Protein AF-0000000079809186 (afdb_homodimer)

Organism: NCBI:txid164759

Structure (mmCIF, N/CA/C/O backbone):
data_AF-0000000079809186-model_v1
#
loop_
_entity.id
_entity.type
_entity.pdbx_description
1 polymer 'MOSC domain-containing protein'
#
loop_
_atom_site.group_PDB
_atom_site.id
_atom_site.type_symbol
_atom_site.label_atom_id
_atom_site.label_alt_id
_atom_site.label_comp_id
_atom_site.label_asym_id
_atom_site.label_entity_id
_atom_site.label_seq_id
_atom_site.pdbx_PDB_ins_code
_atom_site.Cartn_x
_atom_site.Cartn_y
_atom_site.Cartn_z
_atom_site.occupancy
_atom_site.B_iso_or_equiv
_atom_site.auth_seq_id
_atom_site.auth_comp_id
_atom_site.auth_asym_id
_atom_site.auth_atom_id
_atom_site.pdbx_PDB_model_num
ATOM 1 N N . MET A 1 1 ? 29.703 1.686 -3.451 1 43.12 1 MET A N 1
ATOM 2 C CA . MET A 1 1 ? 29.234 2.074 -4.777 1 43.12 1 MET A CA 1
ATOM 3 C C . MET A 1 1 ? 27.719 2.291 -4.77 1 43.12 1 MET A C 1
ATOM 5 O O . MET A 1 1 ? 26.984 1.542 -4.129 1 43.12 1 MET A O 1
ATOM 9 N N . SER A 1 2 ? 27.266 3.508 -4.977 1 55.75 2 SER A N 1
ATOM 10 C CA . SER A 1 2 ? 25.875 3.949 -4.883 1 55.75 2 SER A CA 1
ATOM 11 C C . SER A 1 2 ? 24.953 3.033 -5.676 1 55.75 2 SER A C 1
ATOM 13 O O . SER A 1 2 ? 25.125 2.848 -6.879 1 55.75 2 SER A O 1
ATOM 15 N N . SER A 1 3 ? 24.344 2.07 -5.039 1 70.06 3 SER A N 1
ATOM 16 C CA . SER A 1 3 ? 23.438 1.155 -5.734 1 70.06 3 SER A CA 1
ATOM 17 C C . SER A 1 3 ? 22.5 1.907 -6.672 1 70.06 3 SER A C 1
ATOM 19 O O . SER A 1 3 ? 22.078 3.021 -6.367 1 70.06 3 SER A O 1
ATOM 21 N N . THR A 1 4 ? 22.672 1.598 -7.973 1 84.12 4 THR A N 1
ATOM 22 C CA . THR A 1 4 ? 21.75 2.158 -8.953 1 84.12 4 THR A CA 1
ATOM 23 C C . THR A 1 4 ? 20.312 1.772 -8.617 1 84.12 4 THR A C 1
ATOM 25 O O . THR A 1 4 ? 20.078 0.884 -7.801 1 84.12 4 THR A O 1
ATOM 28 N N . LEU A 1 5 ? 19.453 2.559 -9.102 1 86.38 5 LEU A N 1
ATOM 29 C CA . LEU A 1 5 ? 18.031 2.221 -8.953 1 86.38 5 LEU A CA 1
ATOM 30 C C . LEU A 1 5 ? 17.766 0.799 -9.43 1 86.38 5 LEU A C 1
ATOM 32 O O . LEU A 1 5 ? 16.969 0.075 -8.82 1 86.38 5 LEU A O 1
ATOM 36 N N . ARG A 1 6 ? 18.516 0.387 -10.453 1 84 6 ARG A N 1
ATOM 37 C CA . ARG A 1 6 ? 18.344 -0.952 -11.008 1 84 6 ARG A CA 1
ATOM 38 C C . ARG A 1 6 ? 18.75 -2.02 -10 1 84 6 ARG A C 1
ATOM 40 O O . ARG A 1 6 ? 18.125 -3.08 -9.922 1 84 6 ARG A O 1
ATOM 47 N N . ASP A 1 7 ? 19.75 -1.703 -9.273 1 87.31 7 ASP A N 1
ATOM 48 C CA . ASP A 1 7 ? 20.203 -2.637 -8.242 1 87.31 7 ASP A CA 1
ATOM 49 C C . ASP A 1 7 ? 19.203 -2.678 -7.078 1 87.31 7 ASP A C 1
ATOM 51 O O . ASP A 1 7 ? 18.891 -3.752 -6.566 1 87.31 7 ASP A O 1
ATOM 55 N N . LEU A 1 8 ? 18.703 -1.581 -6.785 1 89.75 8 LEU A N 1
ATOM 56 C CA . LEU A 1 8 ? 17.859 -1.434 -5.598 1 89.75 8 LEU A CA 1
ATOM 57 C C . LEU A 1 8 ? 16.531 -2.162 -5.773 1 89.75 8 LEU A C 1
ATOM 59 O O . LEU A 1 8 ? 16.016 -2.764 -4.828 1 89.75 8 LEU A O 1
ATOM 63 N N . VAL A 1 9 ? 16.031 -2.189 -7.012 1 89.81 9 VAL A N 1
ATOM 64 C CA . VAL A 1 9 ? 14.688 -2.717 -7.223 1 89.81 9 VAL A CA 1
ATOM 65 C C . VAL A 1 9 ? 14.727 -4.242 -7.223 1 89.81 9 VAL A C 1
ATOM 67 O O . VAL A 1 9 ? 13.68 -4.895 -7.133 1 89.81 9 VAL A O 1
ATOM 70 N N . ARG A 1 10 ? 15.93 -4.812 -7.254 1 89.5 10 ARG A N 1
ATOM 71 C CA . ARG A 1 10 ? 16.062 -6.266 -7.297 1 89.5 10 ARG A CA 1
ATOM 72 C C . ARG A 1 10 ? 16.391 -6.828 -5.918 1 89.5 10 ARG A C 1
ATOM 74 O O . ARG A 1 10 ? 16.531 -8.039 -5.75 1 89.5 10 ARG A O 1
ATOM 81 N N . ARG A 1 11 ? 16.469 -5.992 -4.98 1 90.75 11 ARG A N 1
ATOM 82 C CA . ARG A 1 11 ? 16.891 -6.434 -3.654 1 90.75 11 ARG A CA 1
ATOM 83 C C . ARG A 1 11 ? 15.688 -6.625 -2.738 1 90.75 11 ARG A C 1
ATOM 85 O O . ARG A 1 11 ? 14.875 -5.711 -2.578 1 90.75 11 ARG A O 1
ATOM 92 N N . PHE A 1 12 ? 15.555 -7.801 -2.248 1 92.88 12 PHE A N 1
ATOM 93 C CA . PHE A 1 12 ? 14.547 -8.164 -1.261 1 92.88 12 PHE A CA 1
ATOM 94 C C . PHE A 1 12 ? 15.18 -8.891 -0.08 1 92.88 12 PHE A C 1
ATOM 96 O O . PHE A 1 12 ? 16.109 -9.688 -0.257 1 92.88 12 PHE A O 1
ATOM 103 N N . GLN A 1 13 ? 14.656 -8.562 1.077 1 89.06 13 GLN A N 1
ATOM 104 C CA . GLN A 1 13 ? 15.102 -9.305 2.25 1 89.06 13 GLN A CA 1
ATOM 105 C C . GLN A 1 13 ? 14.32 -10.609 2.404 1 89.06 13 GLN A C 1
ATOM 107 O O . GLN A 1 13 ? 13.102 -10.586 2.611 1 89.06 13 GLN A O 1
ATOM 112 N N . GLY A 1 14 ? 14.906 -11.688 2.105 1 89.75 14 GLY A N 1
ATOM 113 C CA . GLY A 1 14 ? 14.281 -12.984 2.311 1 89.75 14 GLY A CA 1
ATOM 114 C C . GLY A 1 14 ? 13.344 -13.383 1.185 1 89.75 14 GLY A C 1
ATOM 115 O O . GLY A 1 14 ? 13.469 -12.883 0.063 1 89.75 14 GLY A O 1
ATOM 116 N N . SER A 1 15 ? 12.477 -14.398 1.472 1 95.69 15 SER A N 1
ATOM 117 C CA . SER A 1 15 ? 11.5 -14.922 0.517 1 95.69 15 SER A CA 1
ATOM 118 C C . SER A 1 15 ? 10.078 -14.75 1.037 1 95.69 15 SER A C 1
ATOM 120 O O . SER A 1 15 ? 9.867 -14.492 2.225 1 95.69 15 SER A O 1
ATOM 122 N N . GLY A 1 16 ? 9.18 -14.719 0.098 1 98.06 16 GLY A N 1
ATOM 123 C CA . GLY A 1 16 ? 7.781 -14.75 0.477 1 98.06 16 GLY A CA 1
ATOM 124 C C . GLY A 1 16 ? 7.23 -16.156 0.611 1 98.06 16 GLY A C 1
ATOM 125 O O . GLY A 1 16 ? 7.965 -17.141 0.47 1 98.06 16 GLY A O 1
ATOM 126 N N . ARG A 1 17 ? 5.969 -16.125 0.902 1 98.75 17 ARG A N 1
ATOM 127 C CA . ARG A 1 17 ? 5.266 -17.391 1.074 1 98.75 17 ARG A CA 1
ATOM 128 C C . ARG A 1 17 ? 3.846 -17.297 0.521 1 98.75 17 ARG A C 1
ATOM 130 O O . ARG A 1 17 ? 3.18 -16.281 0.664 1 98.75 17 ARG A O 1
ATOM 137 N N . LEU A 1 18 ? 3.449 -18.359 -0.141 1 98.88 18 LEU A N 1
ATOM 138 C CA . LEU A 1 18 ? 2.061 -18.5 -0.565 1 98.88 18 LEU A CA 1
ATOM 139 C C . LEU A 1 18 ? 1.185 -18.969 0.589 1 98.88 18 LEU A C 1
ATOM 141 O O . LEU A 1 18 ? 1.219 -20.141 0.959 1 98.88 18 LEU A O 1
ATOM 145 N N . ASP A 1 19 ? 0.358 -18.125 1.115 1 98.88 19 ASP A N 1
ATOM 146 C CA . ASP A 1 19 ? -0.375 -18.422 2.344 1 98.88 19 ASP A CA 1
ATOM 147 C C . ASP A 1 19 ? -1.73 -19.047 2.037 1 98.88 19 ASP A C 1
ATOM 149 O O . ASP A 1 19 ? -2.275 -19.781 2.857 1 98.88 19 ASP A O 1
ATOM 153 N N . ALA A 1 20 ? -2.279 -18.703 0.861 1 98.88 20 ALA A N 1
ATOM 154 C CA . ALA A 1 20 ? -3.584 -19.234 0.476 1 98.88 20 ALA A CA 1
ATOM 155 C C . ALA A 1 20 ? -3.779 -19.172 -1.037 1 98.88 20 ALA A C 1
ATOM 157 O O . ALA A 1 20 ? -3.15 -18.344 -1.714 1 98.88 20 ALA A O 1
ATOM 158 N N . ILE A 1 21 ? -4.496 -20.031 -1.521 1 98.81 21 ILE A N 1
ATOM 159 C CA . ILE A 1 21 ? -4.945 -20.078 -2.908 1 98.81 21 ILE A CA 1
ATOM 160 C C . ILE A 1 21 ? -6.469 -19.969 -2.959 1 98.81 21 ILE A C 1
ATOM 162 O O . ILE A 1 21 ? -7.176 -20.781 -2.367 1 98.81 21 ILE A O 1
ATOM 166 N N . VAL A 1 22 ? -6.98 -18.984 -3.658 1 98.31 22 VAL A N 1
ATOM 167 C CA . VAL A 1 22 ? -8.414 -18.719 -3.715 1 98.31 22 VAL A CA 1
ATOM 168 C C . VAL A 1 22 ? -8.906 -18.859 -5.152 1 98.31 22 VAL A C 1
ATOM 170 O O . VAL A 1 22 ? -8.352 -18.25 -6.07 1 98.31 22 VAL A O 1
ATOM 173 N N . LEU A 1 23 ? -9.883 -19.641 -5.395 1 96.31 23 LEU A N 1
ATOM 174 C CA . LEU A 1 23 ? -10.508 -19.828 -6.699 1 96.31 23 LEU A CA 1
ATOM 175 C C . LEU A 1 23 ? -11.938 -19.297 -6.699 1 96.31 23 LEU A C 1
ATOM 177 O O . LEU A 1 23 ? -12.633 -19.391 -5.684 1 96.31 23 LEU A O 1
ATOM 181 N N . ARG A 1 24 ? -12.352 -18.766 -7.84 1 91.81 24 ARG A N 1
ATOM 182 C CA . ARG A 1 24 ? -13.734 -18.391 -8.102 1 91.81 24 ARG A CA 1
ATOM 183 C C . ARG A 1 24 ? -14.391 -19.375 -9.062 1 91.81 24 ARG A C 1
ATOM 185 O O . ARG A 1 24 ? -14.242 -19.25 -10.281 1 91.81 24 ARG A O 1
ATOM 192 N N . PRO A 1 25 ? -15.094 -20.312 -8.477 1 86.69 25 PRO A N 1
ATOM 193 C CA . PRO A 1 25 ? -15.602 -21.406 -9.312 1 86.69 25 PRO A CA 1
ATOM 194 C C . PRO A 1 25 ? -16.562 -20.922 -10.391 1 86.69 25 PRO A C 1
ATOM 196 O O . PRO A 1 25 ? -16.641 -21.516 -11.469 1 86.69 25 PRO A O 1
ATOM 199 N N . ASP A 1 26 ? -17.359 -19.891 -10.016 1 83.38 26 ASP A N 1
ATOM 200 C CA . ASP A 1 26 ? -18.281 -19.312 -10.992 1 83.38 26 ASP A CA 1
ATOM 201 C C . ASP A 1 26 ? -18.453 -17.812 -10.758 1 83.38 26 ASP A C 1
ATOM 203 O O . ASP A 1 26 ? -18 -17.281 -9.75 1 83.38 26 ASP A O 1
ATOM 207 N N . ARG A 1 27 ? -19.125 -17.25 -11.75 1 77.19 27 ARG A N 1
ATOM 208 C CA . ARG A 1 27 ? -19.406 -15.82 -11.625 1 77.19 27 ARG A CA 1
ATOM 209 C C . ARG A 1 27 ? -20.312 -15.547 -10.43 1 77.19 27 ARG A C 1
ATOM 211 O O . ARG A 1 27 ? -21.344 -16.219 -10.258 1 77.19 27 ARG A O 1
ATOM 218 N N . LEU A 1 28 ? -19.938 -14.68 -9.539 1 76.31 28 LEU A N 1
ATOM 219 C CA . LEU A 1 28 ? -20.719 -14.148 -8.422 1 76.31 28 LEU A CA 1
ATOM 220 C C . LEU A 1 28 ? -20.906 -15.203 -7.34 1 76.31 28 LEU A C 1
ATOM 222 O O . LEU A 1 28 ? -21.703 -15.016 -6.41 1 76.31 28 LEU A O 1
ATOM 226 N N . LYS A 1 29 ? -20.266 -16.406 -7.594 1 84.56 29 LYS A N 1
ATOM 227 C CA . LYS A 1 29 ? -20.281 -17.391 -6.508 1 84.56 29 LYS A CA 1
ATOM 228 C C . LYS A 1 29 ? -19.188 -17.094 -5.484 1 84.56 29 LYS A C 1
ATOM 230 O O . LYS A 1 29 ? -18.188 -16.438 -5.809 1 84.56 29 LYS A O 1
ATOM 235 N N . ASP A 1 30 ? -19.438 -17.609 -4.375 1 91.88 30 ASP A N 1
ATOM 236 C CA . ASP A 1 30 ? -18.453 -17.406 -3.316 1 91.88 30 ASP A CA 1
ATOM 237 C C . ASP A 1 30 ? -17.109 -18.047 -3.682 1 91.88 30 ASP A C 1
ATOM 239 O O . ASP A 1 30 ? -17.062 -19.156 -4.191 1 91.88 30 ASP A O 1
ATOM 243 N N . ALA A 1 31 ? -16.109 -17.328 -3.471 1 95.25 31 ALA A N 1
ATOM 244 C CA . ALA A 1 31 ? -14.766 -17.875 -3.688 1 95.25 31 ALA A CA 1
ATOM 245 C C . ALA A 1 31 ? -14.43 -18.938 -2.645 1 95.25 31 ALA A C 1
ATOM 247 O O . ALA A 1 31 ? -14.961 -18.906 -1.529 1 95.25 31 ALA A O 1
ATOM 248 N N . VAL A 1 32 ? -13.531 -19.891 -3.041 1 96.88 32 VAL A N 1
ATOM 249 C CA . VAL A 1 32 ? -13.164 -20.984 -2.143 1 96.88 32 VAL A CA 1
ATOM 250 C C . VAL A 1 32 ? -11.641 -21.094 -2.07 1 96.88 32 VAL A C 1
ATOM 252 O O . VAL A 1 32 ? -10.945 -20.891 -3.07 1 96.88 32 VAL A O 1
ATOM 255 N N . SER A 1 33 ? -11.195 -21.484 -0.862 1 98.06 33 SER A N 1
ATOM 256 C CA . SER A 1 33 ? -9.773 -21.734 -0.677 1 98.06 33 SER A CA 1
ATOM 257 C C . SER A 1 33 ? -9.422 -23.188 -0.936 1 98.06 33 SER A C 1
ATOM 259 O O . SER A 1 33 ? -10.164 -24.094 -0.542 1 98.06 33 SER A O 1
ATOM 261 N N . VAL A 1 34 ? -8.312 -23.406 -1.629 1 98.25 34 VAL A N 1
ATOM 262 C CA . VAL A 1 34 ? -7.832 -24.766 -1.895 1 98.25 34 VAL A CA 1
ATOM 263 C C . VAL A 1 34 ? -6.383 -24.891 -1.429 1 98.25 34 VAL A C 1
ATOM 265 O O . VAL A 1 34 ? -5.707 -23.891 -1.188 1 98.25 34 VAL A O 1
ATOM 268 N N . GLN A 1 35 ? -5.875 -26.125 -1.312 1 98.69 35 GLN A N 1
ATOM 269 C CA . GLN A 1 35 ? -4.523 -26.375 -0.825 1 98.69 35 GLN A CA 1
ATOM 270 C C . GLN A 1 35 ? -3.527 -26.438 -1.978 1 98.69 35 GLN A C 1
ATOM 272 O O . GLN A 1 35 ? -2.32 -26.297 -1.772 1 98.69 35 GLN A O 1
ATOM 277 N N . GLU A 1 36 ? -4.062 -26.781 -3.121 1 98.5 36 GLU A N 1
ATOM 278 C CA . GLU A 1 36 ? -3.232 -26.891 -4.316 1 98.5 36 GLU A CA 1
ATOM 279 C C . GLU A 1 36 ? -4.031 -26.562 -5.574 1 98.5 36 GLU A C 1
ATOM 281 O O . GLU A 1 36 ? -5.258 -26.656 -5.582 1 98.5 36 GLU A O 1
ATOM 286 N N . VAL A 1 37 ? -3.297 -26.141 -6.656 1 98.06 37 VAL A N 1
ATOM 287 C CA . VAL A 1 37 ? -3.955 -25.828 -7.922 1 98.06 37 VAL A CA 1
ATOM 288 C C . VAL A 1 37 ? -2.945 -25.906 -9.062 1 98.06 37 VAL A C 1
ATOM 290 O O . VAL A 1 37 ? -1.751 -25.672 -8.859 1 98.06 37 VAL A O 1
ATOM 293 N N . SER A 1 38 ? -3.453 -26.234 -10.211 1 97.44 38 SER A N 1
ATOM 294 C CA . SER A 1 38 ? -2.615 -26.188 -11.406 1 97.44 38 SER A CA 1
ATOM 295 C C . SER A 1 38 ? -2.664 -24.812 -12.062 1 97.44 38 SER A C 1
ATOM 297 O O . SER A 1 38 ? -3.744 -24.266 -12.289 1 97.44 38 SER A O 1
ATOM 299 N N . ALA A 1 39 ? -1.518 -24.219 -12.273 1 96.5 39 ALA A N 1
ATOM 300 C CA . ALA A 1 39 ? -1.381 -22.969 -13.031 1 96.5 39 ALA A CA 1
ATOM 301 C C . ALA A 1 39 ? -0.949 -23.234 -14.469 1 96.5 39 ALA A C 1
ATOM 303 O O . ALA A 1 39 ? 0.03 -23.953 -14.703 1 96.5 39 ALA A O 1
ATOM 304 N N . GLU A 1 40 ? -1.627 -22.609 -15.43 1 93.25 40 GLU A N 1
ATOM 305 C CA . GLU A 1 40 ? -1.358 -22.859 -16.844 1 93.25 40 GLU A CA 1
ATOM 306 C C . GLU A 1 40 ? -1.184 -21.547 -17.609 1 93.25 40 GLU A C 1
ATOM 308 O O . GLU A 1 40 ? -2.086 -20.719 -17.641 1 93.25 40 GLU A O 1
ATOM 313 N N . PRO A 1 41 ? 0.02 -21.438 -18.266 1 93.06 41 PRO A N 1
ATOM 314 C CA . PRO A 1 41 ? 0.202 -20.25 -19.094 1 93.06 41 PRO A CA 1
ATOM 315 C C . PRO A 1 41 ? -0.915 -20.062 -20.125 1 93.06 41 PRO A C 1
ATOM 317 O O . PRO A 1 41 ? -1.304 -21.031 -20.797 1 93.06 41 PRO A O 1
ATOM 320 N N . GLY A 1 42 ? -1.432 -18.875 -20.172 1 89.06 42 GLY A N 1
ATOM 321 C CA . GLY A 1 42 ? -2.469 -18.578 -21.156 1 89.06 42 GLY A CA 1
ATOM 322 C C . GLY A 1 42 ? -3.867 -18.875 -20.641 1 89.06 42 GLY A C 1
ATOM 323 O O . GLY A 1 42 ? -4.855 -18.438 -21.234 1 89.06 42 GLY A O 1
ATOM 324 N N . LEU A 1 43 ? -4.023 -19.531 -19.594 1 88.06 43 LEU A N 1
ATOM 325 C CA . LEU A 1 43 ? -5.332 -19.938 -19.094 1 88.06 43 LEU A CA 1
ATOM 326 C C . LEU A 1 43 ? -5.562 -19.422 -17.672 1 88.06 43 LEU A C 1
ATOM 328 O O . LEU A 1 43 ? -6.684 -19.062 -17.312 1 88.06 43 LEU A O 1
ATOM 332 N N . GLY A 1 44 ? -4.449 -19.391 -16.828 1 93.38 44 GLY A N 1
ATOM 333 C CA . GLY A 1 44 ? -4.605 -19.016 -15.438 1 93.38 44 GLY A CA 1
ATOM 334 C C . GLY A 1 44 ? -4.668 -20.219 -14.508 1 93.38 44 GLY A C 1
ATOM 335 O O . GLY A 1 44 ? -3.988 -21.219 -14.734 1 93.38 44 GLY A O 1
ATOM 336 N N . LEU A 1 45 ? -5.348 -20.094 -13.406 1 95.12 45 LEU A N 1
ATOM 337 C CA . LEU A 1 45 ? -5.5 -21.203 -12.469 1 95.12 45 LEU A CA 1
ATOM 338 C C . LEU A 1 45 ? -6.66 -22.109 -12.875 1 95.12 45 LEU A C 1
ATOM 340 O O . LEU A 1 45 ? -7.785 -21.641 -13.047 1 95.12 45 LEU A O 1
ATOM 344 N N . ILE A 1 46 ? -6.375 -23.328 -12.992 1 93.69 46 ILE A N 1
ATOM 345 C CA . ILE A 1 46 ? -7.406 -24.266 -13.391 1 93.69 46 ILE A CA 1
ATOM 346 C C . ILE A 1 46 ? -8.469 -24.359 -12.305 1 93.69 46 ILE A C 1
ATOM 348 O O . ILE A 1 46 ? -8.148 -24.562 -11.125 1 93.69 46 ILE A O 1
ATOM 352 N N . GLY A 1 47 ? -9.789 -24.234 -12.703 1 92 47 GLY A N 1
ATOM 353 C CA . GLY A 1 47 ? -10.883 -24.25 -11.75 1 92 47 GLY A CA 1
ATOM 354 C C . GLY A 1 47 ? -11.406 -22.859 -11.422 1 92 47 GLY A C 1
ATOM 355 O O . GLY A 1 47 ? -12.477 -22.719 -10.836 1 92 47 GLY A O 1
ATOM 356 N N . ASP A 1 48 ? -10.578 -21.859 -11.68 1 92 48 ASP A N 1
ATOM 357 C CA . ASP A 1 48 ? -11.055 -20.484 -11.562 1 92 48 ASP A CA 1
ATOM 358 C C . ASP A 1 48 ? -11.883 -20.094 -12.781 1 92 48 ASP A C 1
ATOM 360 O O . ASP A 1 48 ? -11.516 -20.406 -13.914 1 92 48 ASP A O 1
ATOM 364 N N . HIS A 1 49 ? -12.977 -19.438 -12.562 1 82.5 49 HIS A N 1
ATOM 365 C CA . HIS A 1 49 ? -13.898 -19.125 -13.648 1 82.5 49 HIS A CA 1
ATOM 366 C C . HIS A 1 49 ? -13.227 -18.266 -14.711 1 82.5 49 HIS A C 1
ATOM 368 O O . HIS A 1 49 ? -13.578 -18.328 -15.891 1 82.5 49 HIS A O 1
ATOM 374 N N . ARG A 1 50 ? -12.391 -17.438 -14.242 1 70.62 50 ARG A N 1
ATOM 375 C CA . ARG A 1 50 ? -11.695 -16.578 -15.195 1 70.62 50 ARG A CA 1
ATOM 376 C C . ARG A 1 50 ? -10.836 -17.406 -16.156 1 70.62 50 ARG A C 1
ATOM 378 O O . ARG A 1 50 ? -10.508 -16.953 -17.25 1 70.62 50 ARG A O 1
ATOM 385 N N . SER A 1 51 ? -10.336 -18.516 -15.703 1 63.12 51 SER A N 1
ATOM 386 C CA . SER A 1 51 ? -9.562 -19.406 -16.562 1 63.12 51 SER A CA 1
ATOM 387 C C . SER A 1 51 ? -10.406 -19.938 -17.703 1 63.12 51 SER A C 1
ATOM 389 O O . SER A 1 51 ? -9.867 -20.344 -18.75 1 63.12 51 SER A O 1
ATOM 391 N N . LEU A 1 52 ? -11.703 -20.109 -17.422 1 57 52 LEU A N 1
ATOM 392 C CA . LEU A 1 52 ? -12.602 -20.656 -18.438 1 57 52 LEU A CA 1
ATOM 393 C C . LEU A 1 52 ? -12.852 -19.656 -19.547 1 57 52 LEU A C 1
ATOM 395 O O . LEU A 1 52 ? -13.203 -20.031 -20.672 1 57 52 LEU A O 1
ATOM 399 N N . ARG A 1 53 ? -12.844 -18.422 -19.172 1 55.38 53 ARG A N 1
ATOM 400 C CA . ARG A 1 53 ? -13.18 -17.453 -20.203 1 55.38 53 ARG A CA 1
ATOM 401 C C . ARG A 1 53 ? -11.914 -16.891 -20.859 1 55.38 53 ARG A C 1
ATOM 403 O O . ARG A 1 53 ? -11.812 -15.672 -21.078 1 55.38 53 ARG A O 1
ATOM 410 N N . LEU A 1 54 ? -10.906 -17.625 -20.781 1 52.31 54 LEU A N 1
ATOM 411 C CA . LEU A 1 54 ? -9.742 -17 -21.406 1 52.31 54 LEU A CA 1
ATOM 412 C C . LEU A 1 54 ? -10.07 -16.531 -22.812 1 52.31 54 LEU A C 1
ATOM 414 O O . LEU A 1 54 ? -9.953 -17.297 -23.766 1 52.31 54 LEU A O 1
ATOM 418 N N . ARG A 1 55 ? -11.172 -15.867 -22.969 1 48.56 55 ARG A N 1
ATOM 419 C CA . ARG A 1 55 ? -11.281 -15.305 -24.312 1 48.56 55 ARG A CA 1
ATOM 420 C C . ARG A 1 55 ? -10.016 -14.547 -24.688 1 48.56 55 ARG A C 1
ATOM 422 O O . ARG A 1 55 ? -9.234 -14.156 -23.812 1 48.56 55 ARG A O 1
ATOM 429 N N . ARG A 1 56 ? -9.703 -14.57 -25.922 1 49.62 56 ARG A N 1
ATOM 430 C CA . ARG A 1 56 ? -8.617 -13.906 -26.641 1 49.62 56 ARG A CA 1
ATOM 431 C C . ARG A 1 56 ? -8.297 -12.555 -26.016 1 49.62 56 ARG A C 1
ATOM 433 O O . ARG A 1 56 ? -7.133 -12.156 -25.953 1 49.62 56 ARG A O 1
ATOM 440 N N . THR A 1 57 ? -9.312 -11.852 -25.672 1 49.56 57 THR A N 1
ATOM 441 C CA . THR A 1 57 ? -9.125 -10.484 -25.203 1 49.56 57 THR A CA 1
ATOM 442 C C . THR A 1 57 ? -8.461 -10.477 -23.828 1 49.56 57 THR A C 1
ATOM 444 O O . THR A 1 57 ? -7.758 -9.523 -23.484 1 49.56 57 THR A O 1
ATOM 447 N N . ASP A 1 58 ? -8.727 -11.516 -23.047 1 50.22 58 ASP A N 1
ATOM 448 C CA . ASP A 1 58 ? -8.117 -11.594 -21.719 1 50.22 58 ASP A CA 1
ATOM 449 C C . ASP A 1 58 ? -6.637 -11.969 -21.828 1 50.22 58 ASP A C 1
ATOM 451 O O . ASP A 1 58 ? -5.824 -11.547 -21 1 50.22 58 ASP A O 1
ATOM 455 N N . ALA A 1 59 ? -6.254 -13.023 -22.688 1 50.69 59 ALA A N 1
ATOM 456 C CA . ALA A 1 59 ? -4.848 -13.227 -23.016 1 50.69 59 ALA A CA 1
ATOM 457 C C . ALA A 1 59 ? -4.141 -11.891 -23.234 1 50.69 59 ALA A C 1
ATOM 459 O O . ALA A 1 59 ? -2.977 -11.727 -22.859 1 50.69 59 ALA A O 1
ATOM 460 N N . GLN A 1 60 ? -4.867 -11.055 -23.906 1 51.44 60 GLN A N 1
ATOM 461 C CA . GLN A 1 60 ? -4.332 -9.727 -24.172 1 51.44 60 GLN A CA 1
ATOM 462 C C . GLN A 1 60 ? -4.152 -8.938 -22.875 1 51.44 60 GLN A C 1
ATOM 464 O O . GLN A 1 60 ? -3.342 -8.008 -22.812 1 51.44 60 GLN A O 1
ATOM 469 N N . ARG A 1 61 ? -4.91 -9.352 -21.828 1 56.62 61 ARG A N 1
ATOM 470 C CA . ARG A 1 61 ? -4.953 -8.336 -20.781 1 56.62 61 ARG A CA 1
ATOM 471 C C . ARG A 1 61 ? -3.926 -8.633 -19.703 1 56.62 61 ARG A C 1
ATOM 473 O O . ARG A 1 61 ? -3.781 -7.859 -18.75 1 56.62 61 ARG A O 1
ATOM 480 N N . HIS A 1 62 ? -3.096 -9.523 -20 1 65 62 HIS A N 1
ATOM 481 C CA . HIS A 1 62 ? -1.948 -9.766 -19.141 1 65 62 HIS A CA 1
ATOM 482 C C . HIS A 1 62 ? -2.375 -9.883 -17.688 1 65 62 HIS A C 1
ATOM 484 O O . HIS A 1 62 ? -1.698 -9.367 -16.781 1 65 62 HIS A O 1
ATOM 490 N N . ARG A 1 63 ? -3.668 -10.469 -17.453 1 82.94 63 ARG A N 1
ATOM 491 C CA . ARG A 1 63 ? -4.176 -10.68 -16.094 1 82.94 63 ARG A CA 1
ATOM 492 C C . ARG A 1 63 ? -4.57 -12.141 -15.883 1 82.94 63 ARG A C 1
ATOM 494 O O . ARG A 1 63 ? -5.715 -12.43 -15.523 1 82.94 63 ARG A O 1
ATOM 501 N N . GLU A 1 64 ? -3.604 -13.102 -15.977 1 89.94 64 GLU A N 1
ATOM 502 C CA . GLU A 1 64 ? -3.863 -14.531 -15.859 1 89.94 64 GLU A CA 1
ATOM 503 C C . GLU A 1 64 ? -4.152 -14.922 -14.414 1 89.94 64 GLU A C 1
ATOM 505 O O . GLU A 1 64 ? -4.824 -15.922 -14.156 1 89.94 64 GLU A O 1
ATOM 510 N N . LEU A 1 65 ? -3.668 -14.211 -13.453 1 94.06 65 LEU A N 1
ATOM 511 C CA . LEU A 1 65 ? -4.016 -14.398 -12.055 1 94.06 65 LEU A CA 1
ATOM 512 C C . LEU A 1 65 ? -3.801 -13.109 -11.266 1 94.06 65 LEU A C 1
ATOM 514 O O . LEU A 1 65 ? -3.24 -12.141 -11.789 1 94.06 65 LEU A O 1
ATOM 518 N N . SER A 1 66 ? -4.352 -13.102 -10.07 1 96.25 66 SER A N 1
ATOM 519 C CA . SER A 1 66 ? -4.215 -11.953 -9.18 1 96.25 66 SER A CA 1
ATOM 520 C C . SER A 1 66 ? -3.566 -12.359 -7.859 1 96.25 66 SER A C 1
ATOM 522 O O . SER A 1 66 ? -3.648 -13.516 -7.449 1 96.25 66 SER A O 1
ATOM 524 N N . LEU A 1 67 ? -2.828 -11.414 -7.301 1 98 67 LEU A N 1
ATOM 525 C CA . LEU A 1 67 ? -2.168 -11.562 -6.008 1 98 67 LEU A CA 1
ATOM 526 C C . LEU A 1 67 ? -2.666 -10.508 -5.02 1 98 67 LEU A C 1
ATOM 528 O O . LEU A 1 67 ? -3.055 -9.414 -5.422 1 98 67 LEU A O 1
ATOM 532 N N . ILE A 1 68 ? -2.627 -10.859 -3.785 1 98.56 68 ILE A N 1
ATOM 533 C CA . ILE A 1 68 ? -2.85 -9.867 -2.742 1 98.56 68 ILE A CA 1
ATOM 534 C C . ILE A 1 68 ? -1.896 -10.117 -1.577 1 98.56 68 ILE A C 1
ATOM 536 O O . ILE A 1 68 ? -1.438 -11.242 -1.372 1 98.56 68 ILE A O 1
ATOM 540 N N . GLN A 1 69 ? -1.555 -9.047 -0.935 1 98.75 69 GLN A N 1
ATOM 541 C CA . GLN A 1 69 ? -0.668 -9.086 0.224 1 98.75 69 GLN A CA 1
ATOM 542 C C . GLN A 1 69 ? -1.388 -9.648 1.447 1 98.75 69 GLN A C 1
ATOM 544 O O . GLN A 1 69 ? -2.4 -9.102 1.884 1 98.75 69 GLN A O 1
ATOM 549 N N . ALA A 1 70 ? -0.901 -10.703 2.057 1 98.75 70 ALA A N 1
ATOM 550 C CA . ALA A 1 70 ? -1.511 -11.305 3.238 1 98.75 70 ALA A CA 1
ATOM 551 C C . ALA A 1 70 ? -1.6 -10.305 4.383 1 98.75 70 ALA A C 1
ATOM 553 O O . ALA A 1 70 ? -2.619 -10.227 5.074 1 98.75 70 ALA A O 1
ATOM 554 N N . GLU A 1 71 ? -0.554 -9.539 4.57 1 98.25 71 GLU A N 1
ATOM 555 C CA . GLU A 1 71 ? -0.461 -8.602 5.68 1 98.25 71 GLU A CA 1
ATOM 556 C C . GLU A 1 71 ? -1.506 -7.492 5.555 1 98.25 71 GLU A C 1
ATOM 558 O O . GLU A 1 71 ? -1.828 -6.824 6.535 1 98.25 71 GLU A O 1
ATOM 563 N N . HIS A 1 72 ? -2.031 -7.27 4.344 1 98.5 72 HIS A N 1
ATOM 564 C CA . HIS A 1 72 ? -3.033 -6.23 4.125 1 98.5 72 HIS A CA 1
ATOM 565 C C . HIS A 1 72 ? -4.402 -6.668 4.637 1 98.5 72 HIS A C 1
ATOM 567 O O . HIS A 1 72 ? -5.285 -5.836 4.848 1 98.5 72 HIS A O 1
ATOM 573 N N . LEU A 1 73 ? -4.637 -7.93 4.848 1 98.5 73 LEU A N 1
ATOM 574 C CA . LEU A 1 73 ? -5.953 -8.43 5.238 1 98.5 73 LEU A CA 1
ATOM 575 C C . LEU A 1 73 ? -6.371 -7.852 6.586 1 98.5 73 LEU A C 1
ATOM 577 O O . LEU A 1 73 ? -7.531 -7.465 6.766 1 98.5 73 LEU A O 1
ATOM 581 N N . SER A 1 74 ? -5.438 -7.816 7.516 1 97.75 74 SER A N 1
ATOM 582 C CA . SER A 1 74 ? -5.734 -7.238 8.82 1 97.75 74 SER A CA 1
ATOM 583 C C . SER A 1 74 ? -5.949 -5.734 8.727 1 97.75 74 SER A C 1
ATOM 585 O O . SER A 1 74 ? -6.797 -5.176 9.43 1 97.75 74 SER A O 1
ATOM 587 N N . LEU A 1 75 ? -5.199 -5.07 7.887 1 97.75 75 LEU A N 1
ATOM 588 C CA . LEU A 1 75 ? -5.328 -3.623 7.727 1 97.75 75 LEU A CA 1
ATOM 589 C C . LEU A 1 75 ? -6.688 -3.258 7.145 1 97.75 75 LEU A C 1
ATOM 591 O O . LEU A 1 75 ? -7.367 -2.365 7.652 1 97.75 75 LEU A O 1
ATOM 595 N N . ILE A 1 76 ? -7.02 -3.945 6.094 1 98.06 76 ILE A N 1
ATOM 596 C CA . ILE A 1 76 ? -8.305 -3.705 5.449 1 98.06 76 ILE A CA 1
ATOM 597 C C . ILE A 1 76 ? -9.438 -3.943 6.445 1 98.06 76 ILE A C 1
ATOM 599 O O . ILE A 1 76 ? -10.398 -3.174 6.496 1 98.06 76 ILE A O 1
ATOM 603 N N . GLY A 1 77 ? -9.32 -5.035 7.238 1 97.69 77 GLY A N 1
ATOM 604 C CA . GLY A 1 77 ? -10.289 -5.262 8.297 1 97.69 77 GLY A CA 1
ATOM 605 C C . GLY A 1 77 ? -10.406 -4.094 9.258 1 97.69 77 GLY A C 1
ATOM 606 O O . GLY A 1 77 ? -11.508 -3.631 9.547 1 97.69 77 GLY A O 1
ATOM 607 N N . ALA A 1 78 ? -9.305 -3.611 9.711 1 96.25 78 ALA A N 1
ATOM 608 C CA . ALA A 1 78 ? -9.281 -2.506 10.672 1 96.25 78 ALA A CA 1
ATOM 609 C C . ALA A 1 78 ? -9.922 -1.254 10.07 1 96.25 78 ALA A C 1
ATOM 611 O O . ALA A 1 78 ? -10.711 -0.58 10.734 1 96.25 78 ALA A O 1
ATOM 612 N N . TRP A 1 79 ? -9.633 -0.96 8.82 1 97.12 79 TRP A N 1
ATOM 613 C CA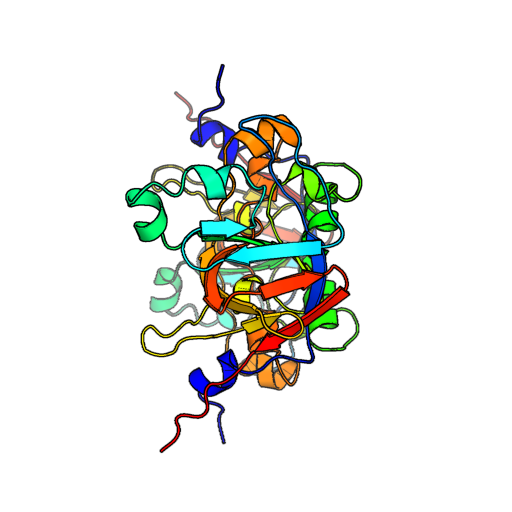 . TRP A 1 79 ? -10.109 0.257 8.172 1 97.12 79 TRP A CA 1
ATOM 614 C C . TRP A 1 79 ? -11.602 0.158 7.859 1 97.12 79 TRP A C 1
ATOM 616 O O . TRP A 1 79 ? -12.234 1.158 7.516 1 97.12 79 TRP A O 1
ATOM 626 N N . THR A 1 80 ? -12.109 -1.019 7.977 1 96.88 80 THR A N 1
ATOM 627 C CA . THR A 1 80 ? -13.539 -1.198 7.73 1 96.88 80 THR A CA 1
ATOM 628 C C . THR A 1 80 ? -14.258 -1.609 9.016 1 96.88 80 THR A C 1
ATOM 630 O O . THR A 1 80 ? -15.398 -2.072 8.969 1 96.88 80 THR A O 1
ATOM 633 N N . GLY A 1 81 ? -13.547 -1.557 10.148 1 95.38 81 GLY A N 1
ATOM 634 C CA . GLY A 1 81 ? -14.148 -1.795 11.453 1 95.38 81 GLY A CA 1
ATOM 635 C C . GLY A 1 81 ? -14.438 -3.26 11.719 1 95.38 81 GLY A C 1
ATOM 636 O O . GLY A 1 81 ? -15.422 -3.592 12.375 1 95.38 81 GLY A O 1
ATOM 637 N N . GLN A 1 82 ? -13.656 -4.086 11.156 1 96.12 82 GLN A N 1
ATOM 638 C CA . GLN A 1 82 ? -13.922 -5.512 11.297 1 96.12 82 GLN A CA 1
ATOM 639 C C . GLN A 1 82 ? -12.641 -6.289 11.578 1 96.12 82 GLN A C 1
ATOM 641 O O . GLN A 1 82 ? -11.547 -5.715 11.562 1 96.12 82 GLN A O 1
ATOM 646 N N . ALA A 1 83 ? -12.75 -7.605 11.914 1 97.06 83 ALA A N 1
ATOM 647 C CA . ALA A 1 83 ? -11.617 -8.516 12.062 1 97.06 83 ALA A CA 1
ATOM 648 C C . ALA A 1 83 ? -10.875 -8.688 10.742 1 97.06 83 ALA A C 1
ATOM 650 O O . ALA A 1 83 ? -11.336 -8.227 9.695 1 97.06 83 ALA A O 1
ATOM 651 N N . PRO A 1 84 ? -9.672 -9.258 10.766 1 97.81 84 PRO A N 1
ATOM 652 C CA . PRO A 1 84 ? -8.953 -9.492 9.5 1 97.81 84 PRO A CA 1
ATOM 653 C C . PRO A 1 84 ? -9.836 -10.141 8.438 1 97.81 84 PRO A C 1
ATOM 655 O O . PRO A 1 84 ? -10.555 -11.102 8.727 1 97.81 84 PRO A O 1
ATOM 658 N N . ILE A 1 85 ? -9.805 -9.641 7.254 1 98.25 85 ILE A N 1
ATOM 659 C CA . ILE A 1 85 ? -10.688 -10.062 6.176 1 98.25 85 ILE A CA 1
ATOM 660 C C . ILE A 1 85 ? -10.281 -11.461 5.691 1 98.25 85 ILE A C 1
ATOM 662 O O . ILE A 1 85 ? -9.102 -11.727 5.457 1 98.25 85 ILE A O 1
ATOM 666 N N . ALA A 1 86 ? -11.258 -12.297 5.613 1 98.31 86 ALA A N 1
ATOM 667 C CA . ALA A 1 86 ? -11 -13.57 4.945 1 98.31 86 ALA A CA 1
ATOM 668 C C . ALA A 1 86 ? -10.609 -13.352 3.484 1 98.31 86 ALA A C 1
ATOM 670 O O . ALA A 1 86 ? -11.281 -12.609 2.762 1 98.31 86 ALA A O 1
ATOM 671 N N . PRO A 1 87 ? -9.547 -14.016 3.045 1 98 87 PRO A N 1
ATOM 672 C CA . PRO A 1 87 ? -9.07 -13.766 1.682 1 98 87 PRO A CA 1
ATOM 673 C C . PRO A 1 87 ? -10.133 -14.062 0.625 1 98 87 PRO A C 1
ATOM 675 O O . PRO A 1 87 ? -10.164 -13.414 -0.426 1 98 87 PRO A O 1
ATOM 678 N N . GLU A 1 88 ? -11.039 -14.977 0.879 1 97.25 88 GLU A N 1
ATOM 679 C CA . GLU A 1 88 ? -12.086 -15.344 -0.072 1 97.25 88 GLU A CA 1
ATOM 680 C C . GLU A 1 88 ? -12.992 -14.156 -0.369 1 97.25 88 GLU A C 1
ATOM 682 O O . GLU A 1 88 ? -13.523 -14.031 -1.475 1 97.25 88 GLU A O 1
ATOM 687 N N . ARG A 1 89 ? -13.125 -13.312 0.619 1 96.75 89 ARG A N 1
ATOM 688 C CA . ARG A 1 89 ? -13.992 -12.148 0.455 1 96.75 89 ARG A CA 1
ATOM 689 C C . ARG A 1 89 ? -13.398 -11.156 -0.536 1 96.75 89 ARG A C 1
ATOM 691 O O . ARG A 1 89 ? -14.125 -10.367 -1.141 1 96.75 89 ARG A O 1
ATOM 698 N N . LEU A 1 90 ? -12.078 -11.211 -0.727 1 96.75 90 LEU A N 1
ATOM 699 C CA . LEU A 1 90 ? -11.414 -10.266 -1.617 1 96.75 90 LEU A CA 1
ATOM 700 C C . LEU A 1 90 ? -11.234 -10.859 -3.008 1 96.75 90 LEU A C 1
ATOM 702 O O . LEU A 1 90 ? -10.93 -10.141 -3.963 1 96.75 90 LEU A O 1
ATOM 706 N N . ARG A 1 91 ? -11.312 -12.156 -3.121 1 95.19 91 ARG A N 1
ATOM 707 C CA . ARG A 1 91 ? -11.43 -12.883 -4.379 1 95.19 91 ARG A CA 1
ATOM 708 C C . ARG A 1 91 ? -10.172 -12.727 -5.223 1 95.19 91 ARG A C 1
ATOM 710 O O . ARG A 1 91 ? -10.242 -12.656 -6.453 1 95.19 91 ARG A O 1
ATOM 717 N N . ARG A 1 92 ? -9.016 -12.484 -4.648 1 96.5 92 ARG A N 1
ATOM 718 C CA . ARG A 1 92 ? -7.727 -12.578 -5.324 1 96.5 92 ARG A CA 1
ATOM 719 C C . ARG A 1 92 ? -7.172 -14 -5.25 1 96.5 92 ARG A C 1
ATOM 721 O O . ARG A 1 92 ? -7.34 -14.688 -4.238 1 96.5 92 ARG A O 1
ATOM 728 N N . ASN A 1 93 ? -6.48 -14.398 -6.219 1 97.06 93 ASN A N 1
ATOM 729 C CA . ASN A 1 93 ? -6.117 -15.805 -6.391 1 97.06 93 ASN A CA 1
ATOM 730 C C . ASN A 1 93 ? -5.047 -16.234 -5.391 1 97.06 93 ASN A C 1
ATOM 732 O O . ASN A 1 93 ? -5.168 -17.281 -4.754 1 97.06 93 ASN A O 1
ATOM 736 N N . LEU A 1 94 ? -3.945 -15.492 -5.344 1 98.81 94 LEU A N 1
ATOM 737 C CA . LEU A 1 94 ? -2.809 -15.883 -4.52 1 98.81 94 LEU A CA 1
ATOM 738 C C . LEU A 1 94 ? -2.592 -14.891 -3.383 1 98.81 94 LEU A C 1
ATOM 740 O O . LEU A 1 94 ? -2.43 -13.695 -3.625 1 98.81 94 LEU A O 1
ATOM 744 N N . VAL A 1 95 ? -2.611 -15.375 -2.158 1 98.88 95 VAL A N 1
ATOM 745 C CA . VAL A 1 95 ? -2.311 -14.57 -0.981 1 98.88 95 VAL A CA 1
ATOM 746 C C . VAL A 1 95 ? -0.849 -14.758 -0.582 1 98.88 95 VAL A C 1
ATOM 748 O O . VAL A 1 95 ? -0.439 -15.867 -0.213 1 98.88 95 VAL A O 1
ATOM 751 N N . ILE A 1 96 ? -0.1 -13.688 -0.651 1 98.81 96 ILE A N 1
ATOM 752 C CA . ILE A 1 96 ? 1.349 -13.758 -0.49 1 98.81 96 ILE A CA 1
ATOM 753 C C . ILE A 1 96 ? 1.769 -12.992 0.761 1 98.81 96 ILE A C 1
ATOM 755 O O . ILE A 1 96 ? 1.271 -11.898 1.021 1 98.81 96 ILE A O 1
ATOM 759 N N . SER A 1 97 ? 2.684 -13.562 1.562 1 98.62 97 SER A N 1
ATOM 760 C CA . SER A 1 97 ? 3.27 -12.875 2.707 1 98.62 97 SER A CA 1
ATOM 761 C C . SER A 1 97 ? 4.789 -12.82 2.602 1 98.62 97 SER A C 1
ATOM 763 O O . SER A 1 97 ? 5.383 -13.523 1.779 1 98.62 97 SER A O 1
ATOM 765 N N . GLY A 1 98 ? 5.387 -11.93 3.389 1 97.44 98 GLY A N 1
ATOM 766 C CA . GLY A 1 98 ? 6.824 -11.945 3.613 1 97.44 98 GLY A CA 1
ATOM 767 C C . GLY A 1 98 ? 7.594 -11.086 2.621 1 97.44 98 GLY A C 1
ATOM 768 O O . GLY A 1 98 ? 8.773 -10.797 2.83 1 97.44 98 GLY A O 1
ATOM 769 N N . ILE A 1 99 ? 6.941 -10.758 1.534 1 96.56 99 ILE A N 1
ATOM 770 C CA . ILE A 1 99 ? 7.543 -9.852 0.559 1 96.56 99 ILE A CA 1
ATOM 771 C C . ILE A 1 99 ? 6.52 -8.805 0.13 1 96.56 99 ILE A C 1
ATOM 773 O O . ILE A 1 99 ? 5.32 -9.086 0.066 1 96.56 99 ILE A O 1
ATOM 777 N N . ASN A 1 100 ? 6.98 -7.645 -0.135 1 98 100 ASN A N 1
ATOM 778 C CA . ASN A 1 100 ? 6.109 -6.566 -0.593 1 98 100 ASN A CA 1
ATOM 779 C C . ASN A 1 100 ? 5.598 -6.82 -2.008 1 98 100 ASN A C 1
ATOM 781 O O . ASN A 1 100 ? 6.328 -6.633 -2.98 1 98 100 ASN A O 1
ATOM 785 N N . VAL A 1 101 ? 4.332 -7.156 -2.16 1 98.25 101 VAL A N 1
ATOM 786 C CA . VAL A 1 101 ? 3.721 -7.52 -3.434 1 98.25 101 VAL A CA 1
ATOM 787 C C . VAL A 1 101 ? 3.787 -6.336 -4.395 1 98.25 101 VAL A C 1
ATOM 789 O O . VAL A 1 101 ? 4.008 -6.512 -5.598 1 98.25 101 VAL A O 1
ATOM 792 N N . ALA A 1 102 ? 3.65 -5.113 -3.908 1 97.31 102 ALA A N 1
ATOM 793 C CA . ALA A 1 102 ? 3.682 -3.914 -4.742 1 97.31 102 ALA A CA 1
ATOM 794 C C . ALA A 1 102 ? 5.047 -3.74 -5.402 1 97.31 102 ALA A C 1
ATOM 796 O O . ALA A 1 102 ? 5.168 -3.055 -6.418 1 97.31 102 ALA A O 1
ATOM 797 N N . ALA A 1 103 ? 6.051 -4.348 -4.859 1 97.06 103 ALA A N 1
ATOM 798 C CA . ALA A 1 103 ? 7.414 -4.195 -5.359 1 97.06 103 ALA A CA 1
ATOM 799 C C . ALA A 1 103 ? 7.77 -5.316 -6.336 1 97.06 103 ALA A C 1
ATOM 801 O O . ALA A 1 103 ? 8.859 -5.32 -6.914 1 97.06 103 ALA A O 1
ATOM 802 N N . MET A 1 104 ? 6.852 -6.203 -6.547 1 96.69 104 MET A N 1
ATOM 803 C CA . MET A 1 104 ? 7.145 -7.371 -7.371 1 96.69 104 MET A CA 1
ATOM 804 C C . MET A 1 104 ? 7.113 -7.012 -8.852 1 96.69 104 MET A C 1
ATOM 806 O O . MET A 1 104 ? 7.582 -7.781 -9.695 1 96.69 104 MET A O 1
ATOM 810 N N . HIS A 1 105 ? 6.535 -5.863 -9.125 1 94.31 105 HIS A N 1
ATOM 811 C CA . HIS A 1 105 ? 6.508 -5.398 -10.508 1 94.31 105 HIS A CA 1
ATOM 812 C C . HIS A 1 105 ? 7.781 -4.641 -10.867 1 94.31 105 HIS A C 1
ATOM 814 O O . HIS A 1 105 ? 8.242 -3.803 -10.086 1 94.31 105 HIS A O 1
ATOM 820 N N . SER A 1 106 ? 8.281 -4.891 -12.023 1 91.12 106 SER A N 1
ATOM 821 C CA . SER A 1 106 ? 9.477 -4.18 -12.484 1 91.12 106 SER A CA 1
ATOM 822 C C . SER A 1 106 ? 9.164 -2.721 -12.797 1 91.12 106 SER A C 1
ATOM 824 O O . SER A 1 106 ? 8.109 -2.414 -13.359 1 91.12 106 SER A O 1
ATOM 826 N N . LEU A 1 107 ? 10.07 -1.868 -12.469 1 89.31 107 LEU A N 1
ATOM 827 C CA . LEU A 1 107 ? 9.914 -0.453 -12.789 1 89.31 107 LEU A CA 1
ATOM 828 C C . LEU A 1 107 ? 10.484 -0.14 -14.172 1 89.31 107 LEU A C 1
ATOM 830 O O . LEU A 1 107 ? 10.32 0.972 -14.68 1 89.31 107 LEU A O 1
ATOM 834 N N . PHE A 1 108 ? 11.172 -1.168 -14.758 1 88.06 108 PHE A N 1
ATOM 835 C CA . PHE A 1 108 ? 11.844 -0.965 -16.031 1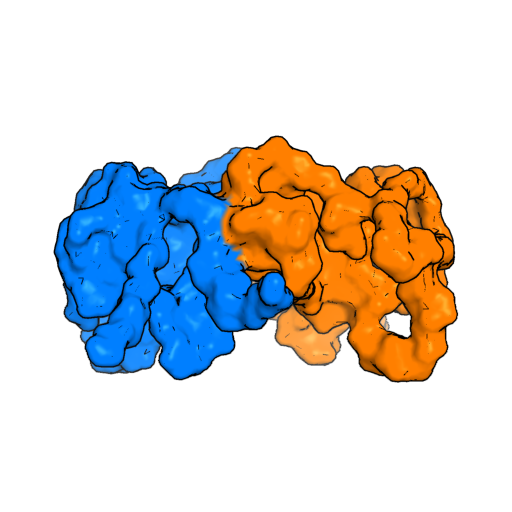 88.06 108 PHE A CA 1
ATOM 836 C C . PHE A 1 108 ? 11.219 -1.834 -17.125 1 88.06 108 PHE A C 1
ATOM 838 O O . PHE A 1 108 ? 11.133 -3.055 -16.969 1 88.06 108 PHE A O 1
ATOM 845 N N . ARG A 1 109 ? 10.898 -1.15 -18.156 1 81.75 109 ARG A N 1
ATOM 846 C CA . ARG A 1 109 ? 10.234 -1.847 -19.25 1 81.75 109 ARG A CA 1
ATOM 847 C C . ARG A 1 109 ? 11.125 -2.943 -19.828 1 81.75 109 ARG A C 1
ATOM 849 O O . ARG A 1 109 ? 10.633 -3.99 -20.25 1 81.75 109 ARG A O 1
ATOM 856 N N . GLN A 1 110 ? 12.453 -2.703 -19.734 1 82.12 110 GLN A N 1
ATOM 857 C CA . GLN A 1 110 ? 13.383 -3.617 -20.391 1 82.12 110 GLN A CA 1
ATOM 858 C C . GLN A 1 110 ? 13.82 -4.727 -19.438 1 82.12 110 GLN A C 1
ATOM 860 O O . GLN A 1 110 ? 14.602 -5.602 -19.812 1 82.12 110 GLN A O 1
ATOM 865 N N . GLU A 1 111 ? 13.359 -4.656 -18.25 1 84.62 111 GLU A N 1
ATOM 866 C CA . GLU A 1 111 ? 13.711 -5.676 -17.266 1 84.62 111 GLU A CA 1
ATOM 867 C C . GLU A 1 111 ? 12.477 -6.41 -16.75 1 84.62 111 GLU A C 1
ATOM 869 O O . GLU A 1 111 ? 11.57 -5.793 -16.188 1 84.62 111 GLU A O 1
ATOM 874 N N . ARG A 1 112 ? 12.508 -7.656 -16.984 1 87.44 112 ARG A N 1
ATOM 875 C CA . ARG A 1 112 ? 11.414 -8.5 -16.516 1 87.44 112 ARG A CA 1
ATOM 876 C C . ARG A 1 112 ? 11.734 -9.102 -15.156 1 87.44 112 ARG A C 1
ATOM 878 O O . ARG A 1 112 ? 12.797 -9.688 -14.961 1 87.44 112 ARG A O 1
ATOM 885 N N . PHE A 1 113 ? 10.852 -8.867 -14.219 1 92.06 113 PHE A N 1
ATOM 886 C CA . PHE A 1 113 ? 10.93 -9.562 -12.938 1 92.06 113 PHE A CA 1
ATOM 887 C C . PHE A 1 113 ? 10.133 -10.859 -12.969 1 92.06 113 PHE A C 1
ATOM 889 O O . PHE A 1 113 ? 8.906 -10.836 -13.07 1 92.06 113 PHE A O 1
ATOM 896 N N . VAL A 1 114 ? 10.859 -11.945 -12.961 1 95.5 114 VAL A N 1
ATOM 897 C CA . VAL A 1 114 ? 10.219 -13.25 -12.914 1 95.5 114 VAL A CA 1
ATOM 898 C C . VAL A 1 114 ? 10.32 -13.828 -11.508 1 95.5 114 VAL A C 1
ATOM 900 O O . VAL A 1 114 ? 11.414 -13.906 -10.938 1 95.5 114 VAL A O 1
ATOM 903 N N . TRP A 1 115 ? 9.188 -14.227 -10.992 1 97.56 115 TRP A N 1
ATOM 904 C CA . TRP A 1 115 ? 9.109 -14.75 -9.633 1 97.56 115 TRP A CA 1
ATOM 905 C C . TRP A 1 115 ? 8.781 -16.234 -9.641 1 97.56 115 TRP A C 1
ATOM 907 O O . TRP A 1 115 ? 7.82 -16.656 -10.289 1 97.56 115 TRP A O 1
ATOM 917 N N . ARG A 1 116 ? 9.539 -16.953 -8.914 1 98 116 ARG A N 1
ATOM 918 C CA . ARG A 1 116 ? 9.289 -18.391 -8.734 1 98 116 ARG A CA 1
ATOM 919 C C . ARG A 1 116 ? 8.398 -18.625 -7.516 1 98 116 ARG A C 1
ATOM 921 O O . ARG A 1 116 ? 8.625 -18.047 -6.453 1 98 116 ARG A O 1
ATOM 928 N N . ILE A 1 117 ? 7.398 -19.438 -7.688 1 98.62 117 ILE A N 1
ATOM 929 C CA . ILE A 1 117 ? 6.562 -19.906 -6.59 1 98.62 117 ILE A CA 1
ATOM 930 C C . ILE A 1 117 ? 6.621 -21.422 -6.508 1 98.62 117 ILE A C 1
ATOM 932 O O . ILE A 1 117 ? 6.168 -22.125 -7.418 1 98.62 117 ILE A O 1
ATOM 936 N N . GLY A 1 118 ? 7.09 -21.859 -5.348 1 98.12 118 GLY A N 1
ATOM 937 C CA . GLY A 1 118 ? 7.281 -23.297 -5.23 1 98.12 118 GLY A CA 1
ATOM 938 C C . GLY A 1 118 ? 8.375 -23.828 -6.141 1 98.12 118 GLY A C 1
ATOM 939 O O . GLY A 1 118 ? 9.438 -23.219 -6.27 1 98.12 118 GLY A O 1
ATOM 940 N N . GLU A 1 119 ? 8.102 -24.984 -6.762 1 95.88 119 GLU A N 1
ATOM 941 C CA . GLU A 1 119 ? 9.156 -25.688 -7.48 1 95.88 119 GLU A CA 1
ATOM 942 C C . GLU A 1 119 ? 9.195 -25.266 -8.953 1 95.88 119 GLU A C 1
ATOM 944 O O . GLU A 1 119 ? 10.273 -25.141 -9.531 1 95.88 119 GLU A O 1
ATOM 949 N N . SER A 1 120 ? 8.023 -24.984 -9.516 1 95.5 120 SER A N 1
ATOM 950 C CA . SER A 1 120 ? 8.055 -24.969 -10.977 1 95.5 120 SER A CA 1
ATOM 951 C C . SER A 1 120 ? 7.355 -23.734 -11.523 1 95.5 120 SER A C 1
ATOM 953 O O . SER A 1 120 ? 7.656 -23.281 -12.633 1 95.5 120 SER A O 1
ATOM 955 N N . VAL A 1 121 ? 6.492 -23.125 -10.812 1 98.19 121 VAL A N 1
ATOM 956 C CA . VAL A 1 121 ? 5.676 -22.047 -11.375 1 98.19 121 VAL A CA 1
ATOM 957 C C . VAL A 1 121 ? 6.469 -20.75 -11.383 1 98.19 121 VAL A C 1
ATOM 959 O O . VAL A 1 121 ? 7.16 -20.422 -10.414 1 98.19 121 VAL A O 1
ATOM 962 N N . ARG A 1 122 ? 6.445 -20.078 -12.523 1 97.81 122 ARG A N 1
ATOM 963 C CA . ARG A 1 122 ? 7.031 -18.75 -12.68 1 97.81 122 ARG A CA 1
ATOM 964 C C . ARG A 1 122 ? 5.98 -17.734 -13.117 1 97.81 122 ARG A C 1
ATOM 966 O O . ARG A 1 122 ? 5.188 -18 -14.023 1 97.81 122 ARG A O 1
ATOM 973 N N . ILE A 1 123 ? 6.008 -16.578 -12.445 1 96.44 123 ILE A N 1
ATOM 974 C CA . ILE A 1 123 ? 5.043 -15.547 -12.812 1 96.44 123 ILE A CA 1
ATOM 975 C C . ILE A 1 123 ? 5.762 -14.219 -13.031 1 96.44 123 ILE A C 1
ATOM 977 O O . ILE A 1 123 ? 6.883 -14.031 -12.555 1 96.44 123 ILE A O 1
ATOM 981 N N . GLU A 1 124 ? 5.141 -13.383 -13.781 1 95.25 124 GLU A N 1
ATOM 982 C CA . GLU A 1 124 ? 5.52 -11.984 -13.945 1 95.25 124 GLU A CA 1
ATOM 983 C C . GLU A 1 124 ? 4.379 -11.047 -13.547 1 95.25 124 GLU A C 1
ATOM 985 O O . GLU A 1 124 ? 3.291 -11.109 -14.125 1 95.25 124 GLU A O 1
ATOM 990 N N . VAL A 1 125 ? 4.66 -10.258 -12.531 1 95.75 125 VAL A N 1
ATOM 991 C CA . VAL A 1 125 ? 3.652 -9.289 -12.109 1 95.75 125 VAL A CA 1
ATOM 992 C C . VAL A 1 125 ? 3.527 -8.188 -13.156 1 95.75 125 VAL A C 1
ATOM 994 O O . VAL A 1 125 ? 4.531 -7.625 -13.602 1 95.75 125 VAL A O 1
ATOM 997 N N . THR A 1 126 ? 2.283 -7.84 -13.531 1 93.25 126 THR A N 1
ATOM 998 C CA . THR A 1 126 ? 2.066 -6.961 -14.68 1 93.25 126 THR A CA 1
ATOM 999 C C . THR A 1 126 ? 1.591 -5.586 -14.219 1 93.25 126 THR A C 1
ATOM 1001 O O . THR A 1 126 ? 1.678 -4.613 -14.977 1 93.25 126 THR A O 1
ATOM 1004 N N . GLY A 1 127 ? 1.054 -5.434 -13.062 1 93.19 127 GLY A N 1
ATOM 1005 C CA . GLY A 1 127 ? 0.605 -4.148 -12.555 1 93.19 127 GLY A CA 1
ATOM 1006 C C . GLY A 1 127 ? -0.321 -4.266 -11.359 1 93.19 127 GLY A C 1
ATOM 1007 O O . GLY A 1 127 ? -0.532 -5.363 -10.836 1 93.19 127 GLY A O 1
ATOM 1008 N N . PRO A 1 128 ? -0.805 -3.113 -10.914 1 95.25 128 PRO A N 1
ATOM 1009 C CA . PRO A 1 128 ? -1.709 -3.117 -9.758 1 95.25 128 PRO A CA 1
ATOM 1010 C C . PRO A 1 128 ? -3.08 -3.703 -10.086 1 95.25 128 PRO A C 1
ATOM 1012 O O . PRO A 1 128 ? -3.473 -3.748 -11.258 1 95.25 128 PRO A O 1
ATOM 1015 N N . CYS A 1 129 ? -3.734 -4.168 -9.133 1 95.38 129 CYS A N 1
ATOM 1016 C CA . CYS A 1 129 ? -5.117 -4.629 -9.195 1 95.38 129 CYS A CA 1
ATOM 1017 C C . CYS A 1 129 ? -6.031 -3.732 -8.367 1 95.38 129 CYS A C 1
ATOM 1019 O O . CYS A 1 129 ? -6.25 -3.992 -7.184 1 95.38 129 CYS A O 1
ATOM 1021 N N . PRO A 1 130 ? -6.586 -2.705 -8.953 1 94.5 130 PRO A N 1
ATOM 1022 C CA . PRO A 1 130 ? -7.434 -1.781 -8.195 1 94.5 130 PRO A CA 1
ATOM 1023 C C . PRO A 1 130 ? -8.734 -2.428 -7.715 1 94.5 130 PRO A C 1
ATOM 1025 O O . PRO A 1 130 ? -9.156 -3.447 -8.266 1 94.5 130 PRO A O 1
ATOM 1028 N N . PRO A 1 131 ? -9.266 -1.83 -6.648 1 94.62 131 PRO A N 1
ATOM 1029 C CA . PRO A 1 131 ? -10.547 -2.357 -6.168 1 94.62 131 PRO A CA 1
ATOM 1030 C C . PRO A 1 131 ? -11.703 -2.074 -7.125 1 94.62 131 PRO A C 1
ATOM 1032 O O . PRO A 1 131 ? -11.656 -1.097 -7.879 1 94.62 131 PRO A O 1
ATOM 1035 N N . CYS A 1 132 ? -12.625 -2.941 -7.066 1 91.62 132 CYS A N 1
ATOM 1036 C CA . CYS A 1 132 ? -13.875 -2.689 -7.785 1 91.62 132 CYS A CA 1
ATOM 1037 C C . CYS A 1 132 ? -14.984 -2.273 -6.828 1 91.62 132 CYS A C 1
ATOM 1039 O O . CYS A 1 132 ? -14.797 -2.297 -5.609 1 91.62 132 CYS A O 1
ATOM 1041 N N . SER A 1 133 ? -16.078 -1.918 -7.379 1 90.25 133 SER A N 1
ATOM 1042 C CA . SER A 1 133 ? -17.203 -1.4 -6.594 1 90.25 133 SER A CA 1
ATOM 1043 C C . SER A 1 133 ? -17.766 -2.473 -5.672 1 90.25 133 SER A C 1
ATOM 1045 O O . SER A 1 133 ? -18.375 -2.158 -4.648 1 90.25 133 SER A O 1
ATOM 1047 N N . ARG A 1 134 ? -17.609 -3.668 -6.004 1 89 134 ARG A N 1
ATOM 1048 C CA . ARG A 1 134 ? -18.156 -4.762 -5.207 1 89 134 ARG A CA 1
ATOM 1049 C C . ARG A 1 134 ? -17.547 -4.777 -3.809 1 89 134 ARG A C 1
ATOM 1051 O O . ARG A 1 134 ? -18.094 -5.383 -2.889 1 89 134 ARG A O 1
ATOM 1058 N N . MET A 1 135 ? -16.359 -4.184 -3.676 1 93.19 135 MET A N 1
ATOM 1059 C CA . MET A 1 135 ? -15.695 -4.195 -2.379 1 93.19 135 MET A CA 1
ATOM 1060 C C . MET A 1 135 ? -16.5 -3.418 -1.344 1 93.19 135 MET A C 1
ATOM 1062 O O . MET A 1 135 ? -16.484 -3.75 -0.158 1 93.19 135 MET A O 1
ATOM 1066 N N . GLU A 1 136 ? -17.219 -2.41 -1.763 1 93.12 136 GLU A N 1
ATOM 1067 C CA . GLU A 1 136 ? -18.109 -1.697 -0.848 1 93.12 136 GLU A CA 1
ATOM 1068 C C . GLU A 1 136 ? -19.266 -2.586 -0.388 1 93.12 136 GLU A C 1
ATOM 1070 O O . GLU A 1 136 ? -19.609 -2.594 0.793 1 93.12 136 GLU A O 1
ATOM 1075 N N . ASP A 1 137 ? -19.797 -3.312 -1.308 1 91.5 137 ASP A N 1
ATOM 1076 C CA . ASP A 1 137 ? -20.891 -4.23 -0.983 1 91.5 137 ASP A CA 1
ATOM 1077 C C . ASP A 1 137 ? -20.406 -5.344 -0.054 1 91.5 137 ASP A C 1
ATOM 1079 O O . ASP A 1 137 ? -21.109 -5.707 0.896 1 91.5 137 ASP A O 1
ATOM 1083 N N . GLU A 1 138 ? -19.234 -5.809 -0.304 1 93.31 138 GLU A N 1
ATOM 1084 C CA . GLU A 1 138 ? -18.703 -6.973 0.393 1 93.31 138 GLU A CA 1
ATOM 1085 C C . GLU A 1 138 ? -18.219 -6.605 1.794 1 93.31 138 GLU A C 1
ATOM 1087 O O . GLU A 1 138 ? -18.422 -7.359 2.746 1 93.31 138 GLU A O 1
ATOM 1092 N N . LEU A 1 139 ? -17.609 -5.426 1.95 1 95.81 139 LEU A N 1
ATOM 1093 C CA . LEU A 1 139 ? -16.906 -5.113 3.191 1 95.81 139 LEU A CA 1
ATOM 1094 C C . LEU A 1 139 ? -17.656 -4.039 3.977 1 95.81 139 LEU A C 1
ATOM 1096 O O . LEU A 1 139 ? -17.312 -3.764 5.133 1 95.81 139 LEU A O 1
ATOM 1100 N N . GLY A 1 140 ? -18.656 -3.395 3.35 1 93.38 140 GLY A N 1
ATOM 1101 C CA . GLY A 1 140 ? -19.375 -2.305 4 1 93.38 140 GLY A CA 1
ATOM 1102 C C . GLY A 1 140 ? -18.781 -0.942 3.695 1 93.38 140 GLY A C 1
ATOM 1103 O O . GLY A 1 140 ? -17.984 -0.799 2.762 1 93.38 140 GLY A O 1
ATOM 1104 N N . GLU A 1 141 ? -19.219 0.042 4.508 1 92.19 141 GLU A N 1
ATOM 1105 C CA . GLU A 1 141 ? -18.828 1.431 4.293 1 92.19 141 GLU A CA 1
ATOM 1106 C C . GLU A 1 141 ? -17.297 1.585 4.32 1 92.19 141 GLU A C 1
ATOM 1108 O O . GLU A 1 141 ? -16.641 1.159 5.273 1 92.19 141 GLU A O 1
ATOM 1113 N N . GLY A 1 142 ? -16.781 2.166 3.201 1 94.69 142 GLY A N 1
ATOM 1114 C CA . GLY A 1 142 ? -15.359 2.424 3.113 1 94.69 142 GLY A CA 1
ATOM 1115 C C . GLY A 1 142 ? -14.578 1.271 2.506 1 94.69 142 GLY A C 1
ATOM 1116 O O . G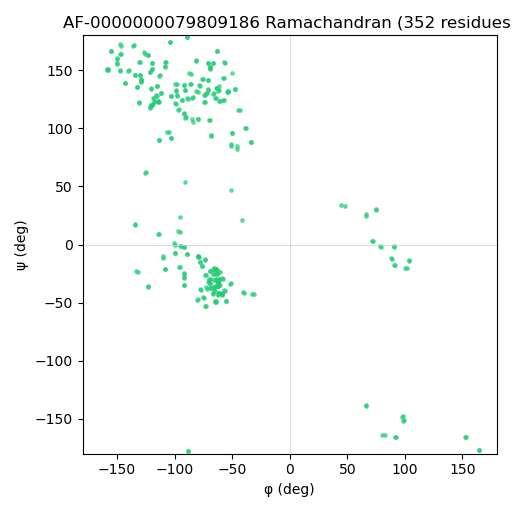LY A 1 142 ? -13.352 1.336 2.389 1 94.69 142 GLY A O 1
ATOM 1117 N N . GLY A 1 143 ? -15.32 0.198 2.186 1 96.62 143 GLY A N 1
ATOM 1118 C CA . GLY A 1 143 ? -14.648 -0.977 1.646 1 96.62 143 GLY A CA 1
ATOM 1119 C C . GLY A 1 143 ? -13.844 -0.683 0.395 1 96.62 143 GLY A C 1
ATOM 1120 O O . GLY A 1 143 ? -12.734 -1.195 0.23 1 96.62 143 GLY A O 1
ATOM 1121 N N . TYR A 1 144 ? -14.375 0.155 -0.472 1 96.5 144 TYR A N 1
ATOM 1122 C CA . TYR A 1 144 ? -13.664 0.557 -1.681 1 96.5 144 TYR A CA 1
ATOM 1123 C C . TYR A 1 144 ? -12.398 1.331 -1.336 1 96.5 144 TYR A C 1
ATOM 1125 O O . TYR A 1 144 ? -11.312 0.998 -1.812 1 96.5 144 TYR A O 1
ATOM 1133 N N . ALA A 1 145 ? -12.492 2.279 -0.51 1 95.88 145 ALA A N 1
ATOM 1134 C CA . ALA A 1 145 ? -11.375 3.129 -0.108 1 95.88 145 ALA A CA 1
ATOM 1135 C C . ALA A 1 145 ? -10.305 2.32 0.614 1 95.88 145 ALA A C 1
ATOM 1137 O O . ALA A 1 145 ? -9.109 2.584 0.461 1 95.88 145 ALA A O 1
ATOM 1138 N N . ALA A 1 146 ? -10.734 1.331 1.39 1 97.19 146 ALA A N 1
ATOM 1139 C CA . ALA A 1 146 ? -9.812 0.522 2.178 1 97.19 146 ALA A CA 1
ATOM 1140 C C . ALA A 1 146 ? -8.859 -0.255 1.273 1 97.19 146 ALA A C 1
ATOM 1142 O O . ALA A 1 146 ? -7.719 -0.538 1.658 1 97.19 146 ALA A O 1
ATOM 1143 N N . LEU A 1 147 ? -9.289 -0.516 0.052 1 97.75 147 LEU A N 1
ATOM 1144 C CA . LEU A 1 147 ? -8.484 -1.355 -0.825 1 97.75 147 LEU A CA 1
ATOM 1145 C C . LEU A 1 147 ? -7.684 -0.505 -1.807 1 97.75 147 LEU A C 1
ATOM 1147 O O . LEU A 1 147 ? -6.859 -1.029 -2.559 1 97.75 147 LEU A O 1
ATOM 1151 N N . ARG A 1 148 ? -7.914 0.791 -1.859 1 97.06 148 ARG A N 1
ATOM 1152 C CA . ARG A 1 148 ? -7.113 1.636 -2.74 1 97.06 148 ARG A CA 1
ATOM 1153 C C . ARG A 1 148 ? -5.637 1.582 -2.361 1 97.06 148 ARG A C 1
ATOM 1155 O O . ARG A 1 148 ? -5.273 1.86 -1.218 1 97.06 148 ARG A O 1
ATOM 1162 N N . GLY A 1 149 ? -4.875 1.202 -3.389 1 96.94 149 GLY A N 1
ATOM 1163 C CA . GLY A 1 149 ? -3.453 1.028 -3.131 1 96.94 149 GLY A CA 1
ATOM 1164 C C . GLY A 1 149 ? -3.127 -0.283 -2.441 1 96.94 149 GLY A C 1
ATOM 1165 O O . GLY A 1 149 ? -1.956 -0.604 -2.227 1 96.94 149 GLY A O 1
ATOM 1166 N N . HIS A 1 150 ? -4.125 -1.092 -2.125 1 98.31 150 HIS A N 1
ATOM 1167 C CA . HIS A 1 150 ? -3.947 -2.324 -1.365 1 98.31 150 HIS A CA 1
ATOM 1168 C C . HIS A 1 150 ? -4.719 -3.479 -2 1 98.31 150 HIS A C 1
ATOM 1170 O O . HIS A 1 150 ? -5.008 -4.477 -1.337 1 98.31 150 HIS A O 1
ATOM 1176 N N . GLY A 1 151 ? -5.098 -3.305 -3.213 1 97.5 151 GLY A N 1
ATOM 1177 C CA . GLY A 1 151 ? -5.887 -4.309 -3.914 1 97.5 151 GLY A CA 1
ATOM 1178 C C . GLY A 1 151 ? -5.051 -5.461 -4.438 1 97.5 151 GLY A C 1
ATOM 1179 O O . GLY A 1 151 ? -5.594 -6.461 -4.914 1 97.5 151 GLY A O 1
ATOM 1180 N N . GLY A 1 152 ? -3.781 -5.297 -4.371 1 97.75 152 GLY A N 1
ATOM 1181 C CA . GLY A 1 152 ? -2.896 -6.34 -4.859 1 97.75 152 GLY A CA 1
ATOM 1182 C C . GLY A 1 152 ? -2.389 -6.082 -6.266 1 97.75 152 GLY A C 1
ATOM 1183 O O . GLY A 1 152 ? -2.102 -4.941 -6.625 1 97.75 152 GLY A O 1
ATOM 1184 N N . ALA A 1 153 ? -2.156 -7.176 -7.012 1 97.31 153 ALA A N 1
ATOM 1185 C CA . ALA A 1 153 ? -1.539 -7.07 -8.328 1 97.31 153 ALA A CA 1
ATOM 1186 C C . ALA A 1 153 ? -2.08 -8.141 -9.273 1 97.31 153 ALA A C 1
ATOM 1188 O O . ALA A 1 153 ? -2.725 -9.094 -8.836 1 97.31 153 ALA A O 1
ATOM 1189 N N . THR A 1 154 ? -1.826 -7.883 -10.523 1 95.44 154 THR A N 1
ATOM 1190 C CA . THR A 1 154 ? -2.1 -8.875 -11.555 1 95.44 154 THR A CA 1
ATOM 1191 C C . THR A 1 154 ? -0.8 -9.469 -12.094 1 95.44 154 THR A C 1
ATOM 1193 O O . THR A 1 154 ? 0.266 -8.867 -11.953 1 95.44 154 THR A O 1
ATOM 1196 N N . ALA A 1 155 ? -0.933 -10.656 -12.641 1 95.31 155 ALA A N 1
ATOM 1197 C CA . ALA A 1 155 ? 0.265 -11.328 -13.141 1 95.31 155 ALA A CA 1
ATOM 1198 C C . ALA A 1 155 ? -0.07 -12.242 -14.32 1 95.31 155 ALA A C 1
ATOM 1200 O O . ALA A 1 155 ? -1.232 -12.594 -14.523 1 95.31 155 ALA A O 1
ATOM 1201 N N . LEU A 1 156 ? 0.955 -12.531 -15.07 1 93.88 156 LEU A N 1
ATOM 1202 C CA . LEU A 1 156 ? 0.908 -13.594 -16.062 1 93.88 156 LEU A CA 1
ATOM 1203 C C . LEU A 1 156 ? 1.74 -14.789 -15.625 1 93.88 156 LEU A C 1
ATOM 1205 O O . LEU A 1 156 ? 2.645 -14.656 -14.797 1 93.88 156 LEU A O 1
ATOM 1209 N N . ILE A 1 157 ? 1.355 -15.914 -16.109 1 95.06 157 ILE A N 1
ATOM 1210 C CA . ILE A 1 157 ? 2.096 -17.141 -15.844 1 95.06 157 ILE A CA 1
ATOM 1211 C C . ILE A 1 157 ? 3.129 -17.375 -16.953 1 95.06 157 ILE A C 1
ATOM 1213 O O . ILE A 1 157 ? 2.77 -17.578 -18.109 1 95.06 157 ILE A O 1
ATOM 1217 N N . VAL A 1 158 ? 4.398 -17.281 -16.609 1 94.94 158 VAL A N 1
ATOM 1218 C CA . VAL A 1 158 ? 5.504 -17.484 -17.547 1 94.94 158 VAL A CA 1
ATOM 1219 C C . VAL A 1 158 ? 5.754 -18.969 -17.75 1 94.94 158 VAL A C 1
ATOM 1221 O O . VAL A 1 158 ? 5.949 -19.422 -18.875 1 94.94 158 VAL A O 1
ATOM 1224 N N . ALA A 1 159 ? 5.812 -19.688 -16.719 1 96.88 159 ALA A N 1
ATOM 1225 C CA . ALA A 1 159 ? 5.918 -21.141 -16.703 1 96.88 159 ALA A CA 1
ATOM 1226 C C . ALA A 1 159 ? 4.926 -21.766 -15.727 1 96.88 159 ALA A C 1
ATOM 1228 O O . ALA A 1 159 ? 4.797 -21.297 -14.594 1 96.88 159 ALA A O 1
ATOM 1229 N N . GLY A 1 160 ? 4.281 -22.797 -16.172 1 97 160 GLY A N 1
ATOM 1230 C CA . GLY A 1 160 ? 3.207 -23.406 -15.406 1 97 160 GLY A CA 1
ATOM 1231 C C . GLY A 1 160 ? 3.686 -24.484 -14.453 1 97 160 GLY A C 1
ATOM 1232 O O . GLY A 1 160 ? 4.887 -24.734 -14.344 1 97 160 GLY A O 1
ATOM 1233 N N . GLY A 1 161 ? 2.725 -25.016 -13.727 1 98.31 161 GLY A N 1
ATOM 1234 C CA . GLY A 1 161 ? 2.975 -26.062 -12.75 1 98.31 161 GLY A CA 1
ATOM 1235 C C . GLY A 1 161 ? 1.965 -26.078 -11.617 1 98.31 161 GLY A C 1
ATOM 1236 O O . GLY A 1 161 ? 0.867 -25.531 -11.75 1 98.31 161 GLY A O 1
ATOM 1237 N N . VAL A 1 162 ? 2.32 -26.797 -10.578 1 98.62 162 VAL A N 1
ATOM 1238 C CA . VAL A 1 162 ? 1.428 -26.938 -9.43 1 98.62 162 VAL A CA 1
ATOM 1239 C C . VAL A 1 162 ? 1.839 -25.953 -8.336 1 98.62 162 VAL A C 1
ATOM 1241 O O . VAL A 1 162 ? 3.018 -25.859 -7.984 1 98.62 162 VAL A O 1
ATOM 1244 N N . LEU A 1 163 ? 0.881 -25.203 -7.895 1 98.75 163 LEU A N 1
ATOM 1245 C CA . LEU A 1 163 ? 1.051 -24.344 -6.723 1 98.75 163 LEU A CA 1
ATOM 1246 C C . LEU A 1 163 ? 0.483 -25.016 -5.473 1 98.75 163 LEU A C 1
ATOM 1248 O O . LEU A 1 163 ? -0.577 -25.641 -5.531 1 98.75 163 LEU A O 1
ATOM 1252 N N . ARG A 1 164 ? 1.142 -24.938 -4.367 1 98.88 164 ARG A N 1
ATOM 1253 C CA . ARG A 1 164 ? 0.681 -25.438 -3.076 1 98.88 164 ARG A CA 1
ATOM 1254 C C . ARG A 1 164 ? 0.797 -24.359 -2.004 1 98.88 164 ARG A C 1
ATOM 1256 O O . ARG A 1 164 ? 1.78 -23.609 -1.965 1 98.88 164 ARG A O 1
ATOM 1263 N N . VAL A 1 165 ? -0.251 -24.328 -1.137 1 98.88 165 VAL A N 1
ATOM 1264 C CA . VAL A 1 165 ? -0.141 -23.453 0.024 1 98.88 165 VAL A CA 1
ATOM 1265 C C . VAL A 1 165 ? 1.145 -23.75 0.787 1 98.88 165 VAL A C 1
ATOM 1267 O O . VAL A 1 165 ? 1.462 -24.922 1.034 1 98.88 165 VAL A O 1
ATOM 1270 N N . GLY A 1 166 ? 1.905 -22.734 1.125 1 98.75 166 GLY A N 1
ATOM 1271 C CA . GLY A 1 166 ? 3.176 -22.922 1.81 1 98.75 166 GLY A CA 1
ATOM 1272 C C . GLY A 1 166 ? 4.375 -22.75 0.897 1 98.75 166 GLY A C 1
ATOM 1273 O O . GLY A 1 166 ? 5.504 -22.609 1.369 1 98.75 166 GLY A O 1
ATOM 1274 N N . ASP A 1 167 ? 4.156 -22.75 -0.406 1 98.88 167 ASP A N 1
ATOM 1275 C CA . ASP A 1 167 ? 5.25 -22.609 -1.364 1 98.88 167 ASP A CA 1
ATOM 1276 C C . ASP A 1 167 ? 6.031 -21.312 -1.118 1 98.88 167 ASP A C 1
ATOM 1278 O O . ASP A 1 167 ? 5.449 -20.281 -0.775 1 98.88 167 ASP A O 1
ATOM 1282 N N . THR A 1 168 ? 7.305 -21.391 -1.315 1 98.75 168 THR A N 1
ATOM 1283 C CA . THR A 1 168 ? 8.172 -20.219 -1.235 1 98.75 168 THR A CA 1
ATOM 1284 C C . THR A 1 168 ? 8.031 -19.359 -2.482 1 98.75 168 THR A C 1
ATOM 1286 O O . THR A 1 168 ? 7.883 -19.875 -3.592 1 98.75 168 THR A O 1
ATOM 1289 N N . VAL A 1 169 ? 8.062 -18.062 -2.336 1 98.5 169 VAL A N 1
ATOM 1290 C CA . VAL A 1 169 ? 8.031 -17.094 -3.42 1 98.5 169 VAL A CA 1
ATOM 1291 C C . VAL A 1 169 ? 9.352 -16.328 -3.475 1 98.5 169 VAL A C 1
ATOM 1293 O O . VAL A 1 169 ? 9.758 -15.703 -2.492 1 98.5 169 VAL A O 1
ATOM 1296 N N . SER A 1 170 ? 10.047 -16.344 -4.625 1 97.31 170 SER A N 1
ATOM 1297 C CA . SER A 1 170 ? 11.352 -15.695 -4.711 1 97.31 170 SER A CA 1
ATOM 1298 C C . SER A 1 170 ? 11.594 -15.133 -6.102 1 97.31 170 SER A C 1
ATOM 1300 O O . SER A 1 170 ? 11.07 -15.641 -7.09 1 97.31 170 SER A O 1
ATOM 1302 N N . LEU A 1 171 ? 12.344 -14.07 -6.133 1 95.19 171 LEU A N 1
ATOM 1303 C CA . LEU A 1 171 ? 12.734 -13.461 -7.398 1 95.19 171 LEU A CA 1
ATOM 1304 C C . LEU A 1 171 ? 13.789 -14.305 -8.102 1 95.19 171 LEU A C 1
ATOM 1306 O O . LEU A 1 171 ? 14.758 -14.742 -7.48 1 95.19 171 LEU A O 1
ATOM 1310 N N . GLU A 1 172 ? 13.5 -14.578 -9.32 1 90.19 172 GLU A N 1
ATOM 1311 C CA . GLU A 1 172 ? 14.492 -15.266 -10.141 1 90.19 172 GLU A CA 1
ATOM 1312 C C . GLU A 1 172 ? 15.18 -14.297 -11.102 1 90.19 172 GLU A C 1
ATOM 1314 O O . GLU A 1 172 ? 14.523 -13.695 -11.953 1 90.19 172 GLU A O 1
ATOM 1319 N N . LEU A 1 173 ? 16.266 -13.688 -10.805 1 71.44 173 LEU A N 1
ATOM 1320 C CA . LEU A 1 173 ? 17.016 -12.781 -11.672 1 71.44 173 LEU A CA 1
ATOM 1321 C C . LEU A 1 173 ? 17.641 -13.531 -12.844 1 71.44 173 LEU A C 1
ATOM 1323 O O . LEU A 1 173 ? 18.219 -14.602 -12.656 1 71.44 173 LEU A O 1
ATOM 1327 N N . GLU A 1 174 ? 16.891 -13.547 -13.977 1 59.47 174 GLU A N 1
ATOM 1328 C CA . GLU A 1 174 ? 17.562 -14.164 -15.125 1 59.47 174 GLU A CA 1
ATOM 1329 C C . GLU A 1 174 ? 18.953 -13.562 -15.344 1 59.47 174 GLU A C 1
ATOM 1331 O O . GLU A 1 174 ? 19.094 -12.344 -15.406 1 59.47 174 GLU A O 1
ATOM 1336 N N . THR A 1 175 ? 19.875 -14.078 -14.703 1 46.62 175 THR A N 1
ATOM 1337 C CA . THR A 1 175 ? 21.234 -13.758 -15.117 1 46.62 175 THR A CA 1
ATOM 1338 C C . THR A 1 175 ? 21.328 -13.688 -16.641 1 46.62 175 THR A C 1
ATOM 1340 O O . THR A 1 175 ? 20.797 -14.547 -17.344 1 46.62 175 THR A O 1
ATOM 1343 N N . ALA A 1 176 ? 21.312 -12.461 -17.234 1 41.41 176 ALA A N 1
ATOM 1344 C CA . ALA A 1 176 ? 21.734 -12.414 -18.625 1 41.41 176 ALA A CA 1
ATOM 1345 C C . ALA A 1 176 ? 22.828 -13.438 -18.906 1 41.41 176 ALA A C 1
ATOM 1347 O O . ALA A 1 176 ? 23.859 -13.438 -18.25 1 41.41 176 ALA A O 1
ATOM 1348 N N . VAL A 1 177 ? 22.578 -14.617 -19.25 1 33.16 177 VAL A N 1
ATOM 1349 C CA . VAL A 1 177 ? 23.641 -15.383 -19.906 1 33.16 177 VAL A CA 1
ATOM 1350 C C . VAL A 1 177 ? 24.312 -14.523 -20.984 1 33.16 177 VAL A C 1
ATOM 1352 O O . VAL A 1 177 ? 23.656 -14.055 -21.906 1 33.16 177 VAL A O 1
ATOM 1355 N N . GLY A 1 178 ? 25.281 -13.648 -20.531 1 28.23 178 GLY A N 1
ATOM 1356 C CA . GLY A 1 178 ? 26.25 -13.469 -21.594 1 28.23 178 GLY A CA 1
ATOM 1357 C C . GLY A 1 178 ? 26.781 -14.781 -22.156 1 28.23 178 GLY A C 1
ATOM 1358 O O . GLY A 1 178 ? 26.75 -15.805 -21.469 1 28.23 178 GLY A O 1
ATOM 1359 N N . MET B 1 1 ? -29.344 1.938 -5.047 1 43 1 MET B N 1
ATOM 1360 C CA . MET B 1 1 ? -28.781 2.703 -6.152 1 43 1 MET B CA 1
ATOM 1361 C C . MET B 1 1 ? -27.266 2.535 -6.215 1 43 1 MET B C 1
ATOM 1363 O O . MET B 1 1 ? -26.594 2.508 -5.176 1 43 1 MET B O 1
ATOM 1367 N N . SER B 1 2 ? -26.75 1.913 -7.242 1 55.41 2 SER B N 1
ATOM 1368 C CA . SER B 1 2 ? -25.359 1.534 -7.422 1 55.41 2 SER B CA 1
ATOM 1369 C C . SER B 1 2 ? -24.422 2.713 -7.156 1 55.41 2 SER B C 1
ATOM 1371 O O . SER B 1 2 ? -24.547 3.766 -7.785 1 55.41 2 SER B O 1
ATOM 1373 N N . SER B 1 3 ? -23.891 2.826 -5.969 1 69.69 3 SER B N 1
ATOM 1374 C CA . SER B 1 3 ? -22.984 3.93 -5.645 1 69.69 3 SER B CA 1
ATOM 1375 C C . SER B 1 3 ? -21.984 4.176 -6.77 1 69.69 3 SER B C 1
ATOM 1377 O O . SER B 1 3 ? -21.531 3.236 -7.422 1 69.69 3 SER B O 1
ATOM 1379 N N . THR B 1 4 ? -22.125 5.387 -7.363 1 83.56 4 THR B N 1
ATOM 1380 C CA . THR B 1 4 ? -21.156 5.781 -8.367 1 83.56 4 THR B CA 1
ATOM 1381 C C . THR B 1 4 ? -19.734 5.73 -7.797 1 83.56 4 THR B C 1
ATOM 1383 O O . THR B 1 4 ? -19.562 5.625 -6.582 1 83.56 4 THR B O 1
ATOM 1386 N N . LEU B 1 5 ? -18.828 5.59 -8.68 1 86.06 5 LEU B N 1
ATOM 1387 C CA . LEU B 1 5 ? -17.438 5.652 -8.258 1 86.06 5 LEU B CA 1
ATOM 1388 C C . LEU B 1 5 ? -17.172 6.902 -7.43 1 86.06 5 LEU B C 1
ATOM 1390 O O . LEU B 1 5 ? -16.422 6.859 -6.449 1 86.06 5 LEU B O 1
ATOM 1394 N N . ARG B 1 6 ? -17.875 7.984 -7.762 1 83.69 6 ARG B N 1
ATOM 1395 C CA . ARG B 1 6 ? -17.719 9.25 -7.051 1 83.69 6 ARG B CA 1
ATOM 1396 C C . ARG B 1 6 ? -18.188 9.133 -5.605 1 83.69 6 ARG B C 1
ATOM 1398 O O . ARG B 1 6 ? -17.578 9.719 -4.703 1 83.69 6 ARG B O 1
ATOM 1405 N N . ASP B 1 7 ? -19.219 8.375 -5.445 1 87.12 7 ASP B N 1
ATOM 1406 C CA . ASP B 1 7 ? -19.719 8.164 -4.094 1 87.12 7 ASP B CA 1
ATOM 1407 C C . ASP B 1 7 ? -18.781 7.254 -3.299 1 87.12 7 ASP B C 1
ATOM 1409 O O . ASP B 1 7 ? -18.5 7.516 -2.125 1 87.12 7 ASP B O 1
ATOM 1413 N N . LEU B 1 8 ? -18.266 6.34 -3.953 1 89.62 8 LEU B N 1
ATOM 1414 C CA . LEU B 1 8 ? -17.469 5.301 -3.299 1 89.62 8 LEU B CA 1
ATOM 1415 C C . LEU B 1 8 ? -16.156 5.859 -2.781 1 89.62 8 LEU B C 1
ATOM 1417 O O . LEU B 1 8 ? -15.695 5.484 -1.698 1 89.62 8 LEU B O 1
ATOM 1421 N N . VAL B 1 9 ? -15.609 6.836 -3.512 1 89.81 9 VAL B N 1
ATOM 1422 C CA . VAL B 1 9 ? -14.266 7.297 -3.174 1 89.81 9 VAL B CA 1
ATOM 1423 C C . VAL B 1 9 ? -14.328 8.25 -1.983 1 89.81 9 VAL B C 1
ATOM 1425 O O . VAL B 1 9 ? -13.305 8.57 -1.379 1 89.81 9 VAL B O 1
ATOM 1428 N N . ARG B 1 10 ? -15.547 8.664 -1.603 1 89.38 10 ARG B N 1
ATOM 1429 C CA . ARG B 1 10 ? -15.711 9.609 -0.501 1 89.38 10 ARG B CA 1
ATOM 1430 C C . ARG B 1 10 ? -16.094 8.891 0.783 1 89.38 10 ARG B C 1
ATOM 1432 O O . ARG B 1 10 ? -16.281 9.516 1.828 1 89.38 10 ARG B O 1
ATOM 1439 N N . ARG B 1 11 ? -16.219 7.637 0.71 1 90.56 11 ARG B N 1
ATOM 1440 C CA . ARG B 1 11 ? -16.688 6.887 1.864 1 90.56 11 ARG B CA 1
ATOM 1441 C C . ARG B 1 11 ? -15.539 6.258 2.635 1 90.56 11 ARG B C 1
ATOM 1443 O O . ARG B 1 11 ? -14.711 5.547 2.057 1 90.56 11 ARG B O 1
ATOM 1450 N N . PHE B 1 12 ? -15.445 6.609 3.859 1 92.88 12 PHE B N 1
ATOM 1451 C CA . PHE B 1 12 ? -14.492 6.043 4.801 1 92.88 12 PHE B CA 1
ATOM 1452 C C . PHE B 1 12 ? -15.195 5.586 6.078 1 92.88 12 PHE B C 1
ATOM 1454 O O . PHE B 1 12 ? -16.125 6.238 6.543 1 92.88 12 PHE B O 1
ATOM 1461 N N . GLN B 1 13 ? -14.711 4.484 6.566 1 89.19 13 GLN B N 1
ATOM 1462 C CA . GLN B 1 13 ? -15.227 4.047 7.859 1 89.19 13 GLN B CA 1
ATOM 1463 C C . GLN B 1 13 ? -14.477 4.723 9.008 1 89.19 13 GLN B C 1
ATOM 1465 O O . GLN B 1 13 ? -13.266 4.535 9.164 1 89.19 13 GLN B O 1
ATOM 1470 N N . GLY B 1 14 ? -15.094 5.613 9.672 1 89.94 14 GLY B N 1
ATOM 1471 C CA . GLY B 1 14 ? -14.5 6.246 10.836 1 89.94 14 GLY B CA 1
ATOM 1472 C C . GLY B 1 14 ? -13.523 7.355 10.477 1 89.94 14 GLY B C 1
ATOM 1473 O O . GLY B 1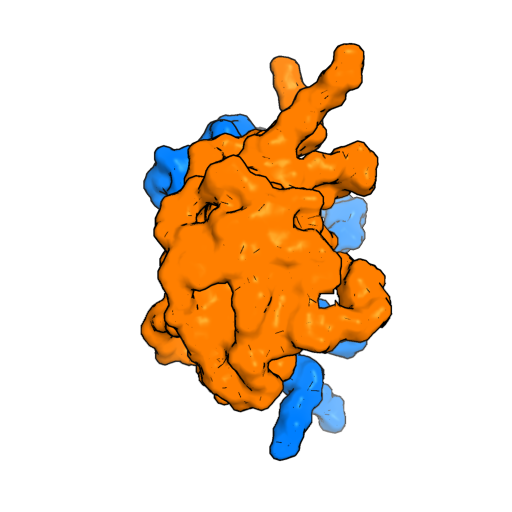 14 ? -13.617 7.941 9.398 1 89.94 14 GLY B O 1
ATOM 1474 N N . SER B 1 15 ? -12.695 7.746 11.477 1 95.69 15 SER B N 1
ATOM 1475 C CA . SER B 1 15 ? -11.695 8.789 11.328 1 95.69 15 SER B CA 1
ATOM 1476 C C . SER B 1 15 ? -10.289 8.25 11.578 1 95.69 15 SER B C 1
ATOM 1478 O O . SER B 1 15 ? -10.125 7.156 12.117 1 95.69 15 SER B O 1
ATOM 1480 N N . GLY B 1 16 ? -9.359 8.953 11.008 1 98.06 16 GLY B N 1
ATOM 1481 C CA . GLY B 1 16 ? -7.977 8.648 11.328 1 98.06 16 GLY B CA 1
ATOM 1482 C C . GLY B 1 16 ? -7.461 9.406 12.539 1 98.06 16 GLY B C 1
ATOM 1483 O O . GLY B 1 16 ? -8.211 10.141 13.18 1 98.06 16 GLY B O 1
ATOM 1484 N N . ARG B 1 17 ? -6.215 9.133 12.75 1 98.75 17 ARG B N 1
ATOM 1485 C CA . ARG B 1 17 ? -5.543 9.773 13.875 1 98.75 17 ARG B CA 1
ATOM 1486 C C . ARG B 1 17 ? -4.102 10.125 13.531 1 98.75 17 ARG B C 1
ATOM 1488 O O . ARG B 1 17 ? -3.418 9.359 12.844 1 98.75 17 ARG B O 1
ATOM 1495 N N . LEU B 1 18 ? -3.693 11.281 13.953 1 98.88 18 LEU B N 1
ATOM 1496 C CA . LEU B 1 18 ? -2.293 11.672 13.859 1 98.88 18 LEU B CA 1
ATOM 1497 C C . LEU B 1 18 ? -1.478 11.047 14.992 1 98.88 18 LEU B C 1
ATOM 1499 O O . LEU B 1 18 ? -1.551 11.492 16.141 1 98.88 18 LEU B O 1
ATOM 1503 N N . ASP B 1 19 ? -0.661 10.094 14.695 1 98.88 19 ASP B N 1
ATOM 1504 C CA . ASP B 1 19 ? 0.011 9.305 15.719 1 98.88 19 ASP B CA 1
ATOM 1505 C C . ASP B 1 19 ? 1.364 9.906 16.078 1 98.88 19 ASP B C 1
ATOM 1507 O O . ASP B 1 19 ? 1.854 9.727 17.203 1 98.88 19 ASP B O 1
ATOM 1511 N N . ALA B 1 20 ? 1.973 10.594 15.109 1 98.88 20 ALA B N 1
ATOM 1512 C CA . ALA B 1 20 ? 3.283 11.195 15.336 1 98.88 20 ALA B CA 1
ATOM 1513 C C . ALA B 1 20 ? 3.543 12.336 14.352 1 98.88 20 ALA B C 1
ATOM 1515 O O . ALA B 1 20 ? 2.959 12.375 13.273 1 98.88 20 ALA B O 1
ATOM 1516 N N . ILE B 1 21 ? 4.27 13.234 14.766 1 98.81 21 ILE B N 1
ATOM 1517 C CA . ILE B 1 21 ? 4.777 14.336 13.953 1 98.81 21 ILE B CA 1
ATOM 1518 C C . ILE B 1 21 ? 6.301 14.281 13.906 1 98.81 21 ILE B C 1
ATOM 1520 O O . ILE B 1 21 ? 6.965 14.312 14.945 1 98.81 21 ILE B O 1
ATOM 1524 N N . VAL B 1 22 ? 6.859 14.211 12.727 1 98.31 22 VAL B N 1
ATOM 1525 C CA . VAL B 1 22 ? 8.297 14.055 12.539 1 98.31 22 VAL B CA 1
ATOM 1526 C C . VAL B 1 22 ? 8.852 15.258 11.789 1 98.31 22 VAL B C 1
ATOM 1528 O O . VAL B 1 22 ? 8.352 15.617 10.719 1 98.31 22 VAL B O 1
ATOM 1531 N N . LEU B 1 23 ? 9.82 15.914 12.289 1 96.31 23 LEU B N 1
ATOM 1532 C CA . LEU B 1 23 ? 10.5 17.047 11.648 1 96.31 23 LEU B CA 1
ATOM 1533 C C . LEU B 1 23 ? 11.938 16.688 11.305 1 96.31 23 LEU B C 1
ATOM 1535 O O . LEU B 1 23 ? 12.586 15.93 12.031 1 96.31 23 LEU B O 1
ATOM 1539 N N . ARG B 1 24 ? 12.414 17.219 10.188 1 91.94 24 ARG B N 1
ATOM 1540 C CA . ARG B 1 24 ? 13.82 17.172 9.797 1 91.94 24 ARG B CA 1
ATOM 1541 C C . ARG B 1 24 ? 14.492 18.516 10 1 91.94 24 ARG B C 1
ATOM 1543 O O . ARG B 1 24 ? 14.406 19.406 9.148 1 91.94 24 ARG B O 1
ATOM 1550 N N . PRO B 1 25 ? 15.156 18.641 11.125 1 86.81 25 PRO B N 1
ATOM 1551 C CA . PRO B 1 25 ? 15.672 19.953 11.477 1 86.81 25 PRO B CA 1
ATOM 1552 C C . PRO B 1 25 ? 16.688 20.484 10.469 1 86.81 25 PRO B C 1
ATOM 1554 O O . PRO B 1 25 ? 16.797 21.703 10.266 1 86.81 25 PRO B O 1
ATOM 1557 N N . ASP B 1 26 ? 17.484 19.516 9.922 1 83.69 26 ASP B N 1
ATOM 1558 C CA . ASP B 1 26 ? 18.453 19.906 8.891 1 83.69 26 ASP B CA 1
ATOM 1559 C C . ASP B 1 26 ? 18.641 18.781 7.875 1 83.69 26 ASP B C 1
ATOM 1561 O O . ASP B 1 26 ? 18.156 17.672 8.062 1 83.69 26 ASP B O 1
ATOM 1565 N N . ARG B 1 27 ? 19.391 19.188 6.848 1 77.44 27 ARG B N 1
ATOM 1566 C CA . ARG B 1 27 ? 19.688 18.203 5.824 1 77.44 27 ARG B CA 1
ATOM 1567 C C . ARG B 1 27 ? 20.547 17.078 6.395 1 77.44 27 ARG B C 1
ATOM 1569 O O . ARG B 1 27 ? 21.547 17.328 7.07 1 77.44 27 ARG B O 1
ATOM 1576 N N . LEU B 1 28 ? 20.141 15.852 6.254 1 76.75 28 LEU B N 1
ATOM 1577 C CA . LEU B 1 28 ? 20.875 14.633 6.57 1 76.75 28 LEU B CA 1
ATOM 1578 C C . LEU B 1 28 ? 21 14.445 8.078 1 76.75 28 LEU B C 1
ATOM 1580 O O . LEU B 1 28 ? 21.734 13.578 8.547 1 76.75 28 LEU B O 1
ATOM 1584 N N . LYS B 1 29 ? 20.344 15.406 8.836 1 84.88 29 LYS B N 1
ATOM 1585 C CA . LYS B 1 29 ? 20.297 15.172 10.273 1 84.88 29 LYS B CA 1
ATOM 1586 C C . LYS B 1 29 ? 19.172 14.203 10.633 1 84.88 29 LYS B C 1
ATOM 1588 O O . LYS B 1 29 ? 18.188 14.078 9.891 1 84.88 29 LYS B O 1
ATOM 1593 N N . ASP B 1 30 ? 19.359 13.656 11.742 1 92 30 ASP B N 1
ATOM 1594 C CA . ASP B 1 30 ? 18.344 12.719 12.195 1 92 30 ASP B CA 1
ATOM 1595 C C . ASP B 1 30 ? 17 13.422 12.414 1 92 30 ASP B C 1
ATOM 1597 O O . ASP B 1 30 ? 16.953 14.523 12.969 1 92 30 ASP B O 1
ATOM 1601 N N . ALA B 1 31 ? 16.016 12.836 11.953 1 95.38 31 ALA B N 1
ATOM 1602 C CA . ALA B 1 31 ? 14.672 13.367 12.18 1 95.38 31 ALA B CA 1
ATOM 1603 C C . ALA B 1 31 ? 14.266 13.219 13.648 1 95.38 31 ALA B C 1
ATOM 1605 O O . ALA B 1 31 ? 14.742 12.32 14.344 1 95.38 31 ALA B O 1
ATOM 1606 N N . VAL B 1 32 ? 13.359 14.148 14.102 1 96.94 32 VAL B N 1
ATOM 1607 C CA . VAL B 1 32 ? 12.93 14.133 15.492 1 96.94 32 VAL B CA 1
ATOM 1608 C C . VAL B 1 32 ? 11.406 14.18 15.562 1 96.94 32 VAL B C 1
ATOM 1610 O O . VAL B 1 32 ? 10.766 14.852 14.758 1 96.94 32 VAL B O 1
ATOM 1613 N N . SER B 1 33 ? 10.898 13.477 16.609 1 98.06 33 SER B N 1
ATOM 1614 C CA . SER B 1 33 ? 9.461 13.516 16.844 1 98.06 33 SER B CA 1
ATOM 1615 C C . SER B 1 33 ? 9.086 14.633 17.812 1 98.06 33 SER B C 1
ATOM 1617 O O . SER B 1 33 ? 9.797 14.875 18.797 1 98.06 33 SER B O 1
ATOM 1619 N N . VAL B 1 34 ? 8.016 15.344 17.516 1 98.31 34 VAL B N 1
ATOM 1620 C CA . VAL B 1 34 ? 7.512 16.406 18.375 1 98.31 34 VAL B CA 1
ATOM 1621 C C . VAL B 1 34 ? 6.043 16.156 18.703 1 98.31 34 VAL B C 1
ATOM 1623 O O . VAL B 1 34 ? 5.379 15.352 18.047 1 98.31 34 VAL B O 1
ATOM 1626 N N . GLN B 1 35 ? 5.508 16.828 19.719 1 98.69 35 GLN B N 1
ATOM 1627 C CA . GLN B 1 35 ? 4.129 16.625 20.156 1 98.69 35 GLN B CA 1
ATOM 1628 C C . GLN B 1 35 ? 3.182 17.594 19.453 1 98.69 35 GLN B C 1
ATOM 1630 O O . GLN B 1 35 ? 1.97 17.375 19.406 1 98.69 35 GLN B O 1
ATOM 1635 N N . GLU B 1 36 ? 3.752 18.688 19.031 1 98.5 36 GLU B N 1
ATOM 1636 C CA . GLU B 1 36 ? 2.973 19.719 18.344 1 98.5 36 GLU B CA 1
ATOM 1637 C C . GLU B 1 36 ? 3.832 20.484 17.344 1 98.5 36 GLU B C 1
ATOM 1639 O O . GLU B 1 36 ? 5.059 20.516 17.469 1 98.5 36 GLU B O 1
ATOM 1644 N N . VAL B 1 37 ? 3.158 21.078 16.297 1 98.06 37 VAL B N 1
ATOM 1645 C CA . VAL B 1 37 ? 3.881 21.859 15.305 1 98.06 37 VAL B CA 1
ATOM 1646 C C . VAL B 1 37 ? 2.92 22.828 14.609 1 98.06 37 VAL B C 1
ATOM 1648 O O . VAL B 1 37 ? 1.723 22.547 14.5 1 98.06 37 VAL B O 1
ATOM 1651 N N . SER B 1 38 ? 3.469 23.922 14.18 1 97.44 38 SER B N 1
ATOM 1652 C CA . SER B 1 38 ? 2.686 24.844 13.359 1 97.44 38 SER B CA 1
ATOM 1653 C C . SER B 1 38 ? 2.795 24.5 11.875 1 97.44 38 SER B C 1
ATOM 1655 O O . SER B 1 38 ? 3.896 24.297 11.359 1 97.44 38 SER B O 1
ATOM 1657 N N . ALA B 1 39 ? 1.67 24.312 11.227 1 96.5 39 ALA B N 1
ATOM 1658 C CA . ALA B 1 39 ? 1.597 24.125 9.773 1 96.5 39 ALA B CA 1
ATOM 1659 C C . ALA B 1 39 ? 1.221 25.438 9.078 1 96.5 39 ALA B C 1
ATOM 1661 O O . ALA B 1 39 ? 0.237 26.078 9.445 1 96.5 39 ALA B O 1
ATOM 1662 N N . GLU B 1 40 ? 1.948 25.781 8.016 1 93.31 40 GLU B N 1
ATOM 1663 C CA . GLU B 1 40 ? 1.733 27.047 7.324 1 93.31 40 GLU B CA 1
ATOM 1664 C C . GLU B 1 40 ? 1.619 26.844 5.816 1 93.31 40 GLU B C 1
ATOM 1666 O O . GLU B 1 40 ? 2.541 26.328 5.18 1 93.31 40 GLU B O 1
ATOM 1671 N N . PRO B 1 41 ? 0.45 27.297 5.273 1 93 41 PRO B N 1
ATOM 1672 C CA . PRO B 1 41 ? 0.329 27.219 3.816 1 93 41 PRO B CA 1
ATOM 1673 C C . PRO B 1 41 ? 1.49 27.891 3.086 1 93 41 PRO B C 1
ATOM 1675 O O . PRO B 1 41 ? 1.888 29 3.443 1 93 41 PRO B O 1
ATOM 1678 N N . GLY B 1 42 ? 2.037 27.188 2.143 1 89.06 42 GLY B N 1
ATOM 1679 C CA . GLY B 1 42 ? 3.119 27.734 1.344 1 89.06 42 GLY B CA 1
ATOM 1680 C C . GLY B 1 42 ? 4.488 27.5 1.953 1 89.06 42 GLY B C 1
ATOM 1681 O O . GLY B 1 42 ? 5.508 27.688 1.287 1 89.06 42 GLY B O 1
ATOM 1682 N N . LEU B 1 43 ? 4.59 27.078 3.133 1 88.12 43 LEU B N 1
ATOM 1683 C CA . LEU B 1 43 ? 5.871 26.922 3.814 1 88.12 43 LEU B CA 1
ATOM 1684 C C . LEU B 1 43 ? 6.051 25.484 4.289 1 88.12 43 LEU B C 1
ATOM 1686 O O . LEU B 1 43 ? 7.16 24.938 4.258 1 88.12 43 LEU B O 1
ATOM 1690 N N . GLY B 1 44 ? 4.906 24.828 4.742 1 93.38 44 GLY B N 1
ATOM 1691 C CA . GLY B 1 44 ? 5.012 23.5 5.336 1 93.38 44 GLY B CA 1
ATOM 1692 C C . GLY B 1 44 ? 5.012 23.531 6.852 1 93.38 44 GLY B C 1
ATOM 1693 O O . GLY B 1 44 ? 4.328 24.344 7.469 1 93.38 44 GLY B O 1
ATOM 1694 N N . LEU B 1 45 ? 5.633 22.562 7.477 1 95.12 45 LEU B N 1
ATOM 1695 C CA . LEU B 1 45 ? 5.719 22.516 8.93 1 95.12 45 LEU B CA 1
ATOM 1696 C C . LEU B 1 45 ? 6.879 23.375 9.438 1 95.12 45 LEU B C 1
ATOM 1698 O O . LEU B 1 45 ? 8.016 23.203 9 1 95.12 45 LEU B O 1
ATOM 1702 N N . ILE B 1 46 ? 6.566 24.219 10.305 1 93.75 46 ILE B N 1
ATOM 1703 C CA . ILE B 1 46 ? 7.594 25.109 10.844 1 93.75 46 ILE B CA 1
ATOM 1704 C C . ILE B 1 46 ? 8.609 24.297 11.648 1 93.75 46 ILE B C 1
ATOM 1706 O O . ILE B 1 46 ? 8.227 23.5 12.516 1 93.75 46 ILE B O 1
ATOM 1710 N N . GLY B 1 47 ? 9.938 24.484 11.352 1 92.06 47 GLY B N 1
ATOM 1711 C CA . GLY B 1 47 ? 10.984 23.719 12 1 92.06 47 GLY B CA 1
ATOM 1712 C C . GLY B 1 47 ? 11.523 22.594 11.141 1 92.06 47 GLY B C 1
ATOM 1713 O O . GLY B 1 47 ? 12.578 22.031 11.438 1 92.06 47 GLY B O 1
ATOM 1714 N N . ASP B 1 48 ? 10.734 22.203 10.164 1 92.06 48 ASP B N 1
ATOM 1715 C CA . ASP B 1 48 ? 11.242 21.25 9.18 1 92.06 48 ASP B CA 1
ATOM 1716 C C . ASP B 1 48 ? 12.133 21.938 8.148 1 92.06 48 ASP B C 1
ATOM 1718 O O . ASP B 1 48 ? 11.812 23.031 7.68 1 92.06 48 ASP B O 1
ATOM 1722 N N . HIS B 1 49 ? 13.219 21.328 7.809 1 82.56 49 HIS B N 1
ATOM 1723 C CA . HIS B 1 49 ? 14.188 21.984 6.938 1 82.56 49 HIS B CA 1
ATOM 1724 C C . HIS B 1 49 ? 13.586 22.297 5.574 1 82.56 49 HIS B C 1
ATOM 1726 O O . HIS B 1 49 ? 13.977 23.25 4.914 1 82.56 49 HIS B O 1
ATOM 1732 N N . ARG B 1 50 ? 12.734 21.438 5.176 1 71 50 ARG B N 1
ATOM 1733 C CA . ARG B 1 50 ? 12.102 21.656 3.885 1 71 50 ARG B CA 1
ATOM 1734 C C . ARG B 1 50 ? 11.25 22.922 3.906 1 71 50 ARG B C 1
ATOM 1736 O O . ARG B 1 50 ? 10.969 23.516 2.855 1 71 50 ARG B O 1
ATOM 1743 N N . SER B 1 51 ? 10.719 23.25 5.043 1 64.06 51 SER B N 1
ATOM 1744 C CA . SER B 1 51 ? 9.961 24.5 5.176 1 64.06 51 SER B CA 1
ATOM 1745 C C . SER B 1 51 ? 10.844 25.719 4.938 1 64.06 51 SER B C 1
ATOM 1747 O O . SER B 1 51 ? 10.344 26.797 4.617 1 64.06 5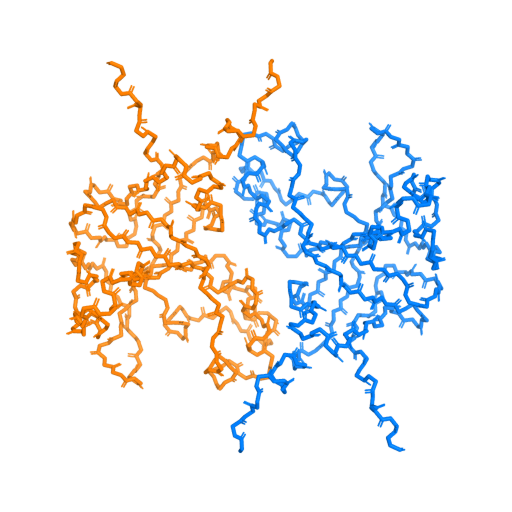1 SER B O 1
ATOM 1749 N N . LEU B 1 52 ? 12.109 25.547 5.312 1 56.72 52 LEU B N 1
ATOM 1750 C CA . LEU B 1 52 ? 13.047 26.656 5.172 1 56.72 52 LEU B CA 1
ATOM 1751 C C . LEU B 1 52 ? 13.352 26.938 3.703 1 56.72 52 LEU B C 1
ATOM 1753 O O . LEU B 1 52 ? 13.773 28.031 3.348 1 56.72 52 LEU B O 1
ATOM 1757 N N . ARG B 1 53 ? 13.273 25.875 2.922 1 55.62 53 ARG B N 1
ATOM 1758 C CA . ARG B 1 53 ? 13.672 26.141 1.544 1 55.62 53 ARG B CA 1
ATOM 1759 C C . ARG B 1 53 ? 12.469 26.547 0.697 1 55.62 53 ARG B C 1
ATOM 1761 O O . ARG B 1 53 ? 11.836 25.688 0.06 1 55.62 53 ARG B O 1
ATOM 1768 N N . LEU B 1 54 ? 11.789 27.531 1.178 1 51.31 54 LEU B N 1
ATOM 1769 C CA . LEU B 1 54 ? 10.719 28.125 0.387 1 51.31 54 LEU B CA 1
ATOM 1770 C C . LEU B 1 54 ? 11.133 28.266 -1.074 1 51.31 54 LEU B C 1
ATOM 1772 O O . LEU B 1 54 ? 11.43 29.359 -1.539 1 51.31 54 LEU B O 1
ATOM 1776 N N . ARG B 1 55 ? 12.094 27.547 -1.586 1 48.94 55 ARG B N 1
ATOM 1777 C CA . ARG B 1 55 ? 12.312 28 -2.959 1 48.94 55 ARG B CA 1
ATOM 1778 C C . ARG B 1 55 ? 11.062 27.797 -3.809 1 48.94 55 ARG B C 1
ATOM 1780 O O . ARG B 1 55 ? 10.211 26.969 -3.48 1 48.94 55 ARG B O 1
ATOM 1787 N N . ARG B 1 56 ? 10.758 28.781 -4.59 1 49.94 56 ARG B N 1
ATOM 1788 C CA . ARG B 1 56 ? 9.703 28.922 -5.59 1 49.94 56 ARG B CA 1
ATOM 1789 C C . ARG B 1 56 ? 9.367 27.578 -6.223 1 49.94 56 ARG B C 1
ATOM 1791 O O . ARG B 1 56 ? 8.203 27.297 -6.52 1 49.94 56 ARG B O 1
ATOM 1798 N N . THR B 1 57 ? 10.352 26.828 -6.523 1 49.78 57 THR B N 1
ATOM 1799 C CA . THR B 1 57 ? 10.164 25.594 -7.266 1 49.78 57 THR B CA 1
ATOM 1800 C C . THR B 1 57 ? 9.414 24.562 -6.418 1 49.78 57 THR B C 1
ATOM 1802 O O . THR B 1 57 ? 8.711 23.703 -6.953 1 49.78 57 THR B O 1
ATOM 1805 N N . ASP B 1 58 ? 9.594 24.656 -5.117 1 50.25 58 ASP B N 1
ATOM 1806 C CA . ASP B 1 58 ? 8.914 23.719 -4.227 1 50.25 58 ASP B CA 1
ATOM 1807 C C . ASP B 1 58 ? 7.434 24.078 -4.086 1 50.25 58 ASP B C 1
ATOM 1809 O O . ASP B 1 58 ? 6.59 23.203 -3.904 1 50.25 58 ASP B O 1
ATOM 1813 N N . ALA B 1 59 ? 7.094 25.453 -3.867 1 50.59 59 ALA B N 1
ATOM 1814 C CA . ALA B 1 59 ? 5.699 25.875 -3.984 1 50.59 59 ALA B CA 1
ATOM 1815 C C . ALA B 1 59 ? 5.02 25.188 -5.168 1 50.59 59 ALA B C 1
ATOM 1817 O O . ALA B 1 59 ? 3.848 24.812 -5.09 1 50.59 59 ALA B O 1
ATOM 1818 N N . GLN B 1 60 ? 5.777 25.125 -6.195 1 51.75 60 GLN B N 1
ATOM 1819 C CA . GLN B 1 60 ? 5.281 24.469 -7.402 1 51.75 60 GLN B CA 1
ATOM 1820 C C . GLN B 1 60 ? 5.082 22.969 -7.18 1 51.75 60 GLN B C 1
ATOM 1822 O O . GLN B 1 60 ? 4.32 22.328 -7.902 1 51.75 60 GLN B O 1
ATOM 1827 N N . ARG B 1 61 ? 5.781 22.453 -6.16 1 56.62 61 ARG B N 1
ATOM 1828 C CA . ARG B 1 61 ? 5.832 21 -6.25 1 56.62 61 ARG B CA 1
ATOM 1829 C C . ARG B 1 61 ? 4.73 20.359 -5.41 1 56.62 61 ARG B C 1
ATOM 1831 O O . ARG B 1 61 ? 4.555 19.141 -5.438 1 56.62 61 ARG B O 1
ATOM 1838 N N . HIS B 1 62 ? 3.873 21.156 -4.988 1 65 62 HIS B N 1
ATOM 1839 C CA . HIS B 1 62 ? 2.684 20.656 -4.316 1 65 62 HIS B CA 1
ATOM 1840 C C . HIS B 1 62 ? 3.041 19.562 -3.303 1 65 62 HIS B C 1
ATOM 1842 O O . HIS B 1 62 ? 2.342 18.562 -3.193 1 65 62 HIS B O 1
ATOM 1848 N N . ARG B 1 63 ? 4.297 19.734 -2.641 1 83.38 63 ARG B N 1
ATOM 1849 C CA . ARG B 1 63 ? 4.746 18.797 -1.615 1 83.38 63 ARG B CA 1
ATOM 1850 C C . ARG B 1 63 ? 5.105 19.531 -0.326 1 83.38 63 ARG B C 1
ATOM 1852 O O . ARG B 1 63 ? 6.223 19.391 0.182 1 83.38 63 ARG B O 1
ATOM 1859 N N . GLU B 1 64 ? 4.141 20.234 0.327 1 90 64 GLU B N 1
ATOM 1860 C CA . GLU B 1 64 ? 4.371 21.031 1.527 1 90 64 GLU B CA 1
ATOM 1861 C C . GLU B 1 64 ? 4.59 20.141 2.748 1 90 64 GLU B C 1
ATOM 1863 O O . GLU B 1 64 ? 5.234 20.547 3.715 1 90 64 GLU B O 1
ATOM 1868 N N . LEU B 1 65 ? 4.074 18.969 2.758 1 94 65 LEU B N 1
ATOM 1869 C CA . LEU B 1 65 ? 4.359 17.984 3.789 1 94 65 LEU B CA 1
ATOM 1870 C C . LEU B 1 65 ? 4.141 16.562 3.26 1 94 65 LEU B C 1
ATOM 1872 O O . LEU B 1 65 ? 3.621 16.391 2.154 1 94 65 LEU B O 1
ATOM 1876 N N . SER B 1 66 ? 4.641 15.617 4.02 1 96.19 66 SER B N 1
ATOM 1877 C CA . SER B 1 66 ? 4.492 14.211 3.672 1 96.19 66 SER B CA 1
ATOM 1878 C C . SER B 1 66 ? 3.777 13.438 4.777 1 96.19 66 SER B C 1
ATOM 1880 O O . SER B 1 66 ? 3.814 13.836 5.941 1 96.19 66 SER B O 1
ATOM 1882 N N . LEU B 1 67 ? 3.039 12.43 4.359 1 98 67 LEU B N 1
ATOM 1883 C CA . LEU B 1 67 ? 2.32 11.523 5.246 1 98 67 LEU B CA 1
ATOM 1884 C C . LEU B 1 67 ? 2.797 10.086 5.059 1 98 67 LEU B C 1
ATOM 1886 O O . LEU B 1 67 ? 3.221 9.703 3.963 1 98 67 LEU B O 1
ATOM 1890 N N . ILE B 1 68 ? 2.701 9.344 6.094 1 98.56 68 ILE B N 1
ATOM 1891 C CA . ILE B 1 68 ? 2.898 7.902 5.973 1 98.56 68 ILE B CA 1
ATOM 1892 C C . ILE B 1 68 ? 1.885 7.168 6.848 1 98.56 68 ILE B C 1
ATOM 1894 O O . ILE B 1 68 ? 1.396 7.719 7.836 1 98.56 68 ILE B O 1
ATOM 1898 N N . GLN B 1 69 ? 1.546 6 6.402 1 98.75 69 GLN B N 1
ATOM 1899 C CA . GLN B 1 69 ? 0.609 5.141 7.117 1 98.75 69 GLN B CA 1
ATOM 1900 C C . GLN B 1 69 ? 1.263 4.516 8.344 1 98.75 69 GLN B C 1
ATOM 1902 O O . GLN B 1 69 ? 2.266 3.809 8.234 1 98.75 69 GLN B O 1
ATOM 1907 N N . ALA B 1 70 ? 0.72 4.711 9.523 1 98.75 70 ALA B N 1
ATOM 1908 C CA . ALA B 1 70 ? 1.267 4.148 10.758 1 98.75 70 ALA B CA 1
ATOM 1909 C C . ALA B 1 70 ? 1.326 2.625 10.688 1 98.75 70 ALA B C 1
ATOM 1911 O O . ALA B 1 70 ? 2.316 2.018 11.102 1 98.75 70 ALA B O 1
ATOM 1912 N N . GLU B 1 71 ? 0.289 2.027 10.172 1 98.19 71 GLU B N 1
ATOM 1913 C CA . GLU B 1 71 ? 0.167 0.574 10.125 1 98.19 71 GLU B CA 1
ATOM 1914 C C . GLU B 1 71 ? 1.238 -0.039 9.227 1 98.19 71 GLU B C 1
ATOM 1916 O O . GLU B 1 71 ? 1.531 -1.232 9.328 1 98.19 71 GLU B O 1
ATOM 1921 N N . HIS 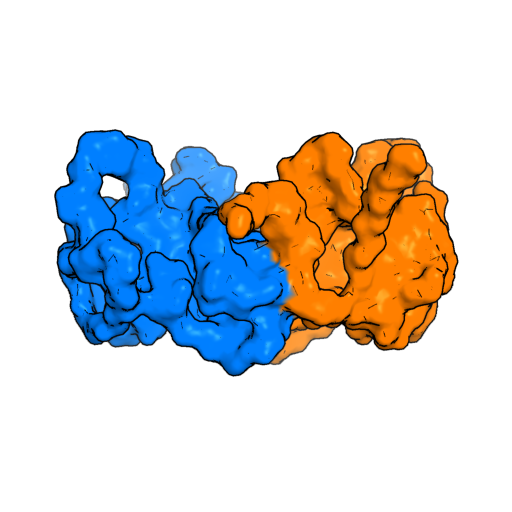B 1 72 ? 1.824 0.753 8.312 1 98.5 72 HIS B N 1
ATOM 1922 C CA . HIS B 1 72 ? 2.854 0.253 7.406 1 98.5 72 HIS B CA 1
ATOM 1923 C C . HIS B 1 72 ? 4.191 0.101 8.125 1 98.5 72 HIS B C 1
ATOM 1925 O O . HIS B 1 72 ? 5.082 -0.602 7.641 1 98.5 72 HIS B O 1
ATOM 1931 N N . LEU B 1 73 ? 4.395 0.726 9.258 1 98.5 73 LEU B N 1
ATOM 1932 C CA . LEU B 1 73 ? 5.68 0.702 9.945 1 98.5 73 LEU B CA 1
ATOM 1933 C C . LEU B 1 73 ? 6.051 -0.72 10.352 1 98.5 73 LEU B C 1
ATOM 1935 O O . LEU B 1 73 ? 7.207 -1.126 10.219 1 98.5 73 LEU B O 1
ATOM 1939 N N . SER B 1 74 ? 5.074 -1.449 10.852 1 97.75 74 SER B N 1
ATOM 1940 C CA . SER B 1 74 ? 5.328 -2.836 11.234 1 97.75 74 SER B CA 1
ATOM 1941 C C . SER B 1 74 ? 5.578 -3.707 10.008 1 97.75 74 SER B C 1
ATOM 1943 O O . SER B 1 74 ? 6.406 -4.621 10.047 1 97.75 74 SER B O 1
ATOM 1945 N N . LEU B 1 75 ? 4.879 -3.453 8.938 1 97.75 75 LEU B N 1
ATOM 1946 C CA . LEU B 1 75 ? 5.047 -4.23 7.711 1 97.75 75 LEU B CA 1
ATOM 1947 C C . LEU B 1 75 ? 6.438 -4.031 7.125 1 97.75 75 LEU B C 1
ATOM 1949 O O . LEU B 1 75 ? 7.117 -5 6.781 1 97.75 75 LEU B O 1
ATOM 1953 N N . ILE B 1 76 ? 6.809 -2.791 7.02 1 98.06 76 ILE B N 1
ATOM 1954 C CA . ILE B 1 76 ? 8.125 -2.463 6.488 1 98.06 76 ILE B CA 1
ATOM 1955 C C . ILE B 1 76 ? 9.203 -3.117 7.344 1 98.06 76 ILE B C 1
ATOM 1957 O O . ILE B 1 76 ? 10.188 -3.656 6.82 1 98.06 76 ILE B O 1
ATOM 1961 N N . GLY B 1 77 ? 9.031 -3.047 8.695 1 97.69 77 GLY B N 1
ATOM 1962 C CA . GLY B 1 77 ? 9.938 -3.756 9.578 1 97.69 77 GLY B CA 1
ATOM 1963 C C . GLY B 1 77 ? 10.039 -5.238 9.273 1 97.69 77 GLY B C 1
ATOM 1964 O O . GLY B 1 77 ? 11.141 -5.777 9.141 1 97.69 77 GLY B O 1
ATOM 1965 N N . ALA B 1 78 ? 8.93 -5.867 9.125 1 96.38 78 ALA B N 1
ATOM 1966 C CA . ALA B 1 78 ? 8.891 -7.301 8.852 1 96.38 78 ALA B CA 1
ATOM 1967 C C . ALA B 1 78 ? 9.578 -7.633 7.535 1 96.38 78 ALA B C 1
ATOM 1969 O O . ALA B 1 78 ? 10.352 -8.594 7.457 1 96.38 78 ALA B O 1
ATOM 1970 N N . TRP B 1 79 ? 9.359 -6.844 6.516 1 97.12 79 TRP B N 1
ATOM 1971 C CA . TRP B 1 79 ? 9.891 -7.109 5.184 1 97.12 79 TRP B CA 1
ATOM 1972 C C . TRP B 1 79 ? 11.391 -6.832 5.133 1 97.12 79 TRP B C 1
ATOM 1974 O O . TRP B 1 79 ? 12.062 -7.207 4.168 1 97.12 79 TRP B O 1
ATOM 1984 N N . THR B 1 80 ? 11.867 -6.188 6.137 1 96.88 80 THR B N 1
ATOM 1985 C CA . THR B 1 80 ? 13.297 -5.918 6.191 1 96.88 80 THR B CA 1
ATOM 1986 C C . THR B 1 80 ? 13.953 -6.68 7.344 1 96.88 80 THR B C 1
ATOM 1988 O O . THR B 1 80 ? 15.078 -6.379 7.73 1 96.88 80 THR B O 1
ATOM 1991 N N . GLY B 1 81 ? 13.188 -7.582 7.977 1 95.38 81 GLY B N 1
ATOM 1992 C CA . GLY B 1 81 ? 13.719 -8.461 9 1 95.38 81 GLY B CA 1
ATOM 1993 C C . GLY B 1 81 ? 13.969 -7.758 10.328 1 95.38 81 GLY B C 1
ATOM 1994 O O . GLY B 1 81 ? 14.906 -8.094 11.047 1 95.38 81 GLY B O 1
ATOM 1995 N N . GLN B 1 82 ? 13.195 -6.777 10.578 1 96.19 82 GLN B N 1
ATOM 1996 C CA . GLN B 1 82 ? 13.422 -6 11.789 1 96.19 82 GLN B CA 1
ATOM 1997 C C . GLN B 1 82 ? 12.109 -5.727 12.523 1 96.19 82 GLN B C 1
ATOM 1999 O O . GLN B 1 82 ? 11.039 -6.051 12.016 1 96.19 82 GLN B O 1
ATOM 2004 N N . ALA B 1 83 ? 12.188 -5.168 13.766 1 97.12 83 ALA B N 1
ATOM 2005 C CA . ALA B 1 83 ? 11.031 -4.691 14.523 1 97.12 83 ALA B CA 1
ATOM 2006 C C . ALA B 1 83 ? 10.336 -3.539 13.797 1 97.12 83 ALA B C 1
ATOM 2008 O O . ALA B 1 83 ? 10.859 -3.018 12.805 1 97.12 83 ALA B O 1
ATOM 2009 N N . PRO B 1 84 ? 9.125 -3.176 14.203 1 97.88 84 PRO B N 1
ATOM 2010 C CA . PRO B 1 84 ? 8.461 -2.031 13.57 1 97.88 84 PRO B CA 1
ATOM 2011 C C . PRO B 1 84 ? 9.375 -0.813 13.453 1 97.88 84 PRO B C 1
ATOM 2013 O O . PRO B 1 84 ? 10.062 -0.458 14.414 1 97.88 84 PRO B O 1
ATOM 2016 N N . ILE B 1 85 ? 9.398 -0.192 12.328 1 98.25 85 ILE B N 1
ATOM 2017 C CA . ILE B 1 85 ? 10.32 0.897 12.023 1 98.25 85 ILE B CA 1
ATOM 2018 C C . ILE B 1 85 ? 9.906 2.15 12.789 1 98.25 85 ILE B C 1
ATOM 2020 O O . ILE B 1 85 ? 8.734 2.527 12.797 1 98.25 85 ILE B O 1
ATOM 2024 N N . ALA B 1 86 ? 10.867 2.711 13.438 1 98.31 86 ALA B N 1
ATOM 2025 C CA . ALA B 1 86 ? 10.609 4.031 14.008 1 98.31 86 ALA B CA 1
ATOM 2026 C C . ALA B 1 86 ? 10.297 5.051 12.914 1 98.31 86 ALA B C 1
ATOM 2028 O O . ALA B 1 86 ? 11.016 5.137 11.914 1 98.31 86 ALA B O 1
ATOM 2029 N N . PRO B 1 87 ? 9.234 5.82 13.109 1 98.06 87 PRO B N 1
ATOM 2030 C CA . PRO B 1 87 ? 8.836 6.742 12.047 1 98.06 87 PRO B CA 1
ATOM 2031 C C . PRO B 1 87 ? 9.938 7.73 11.672 1 98.06 87 PRO B C 1
ATOM 2033 O O . PRO B 1 87 ? 10.023 8.156 10.516 1 98.06 87 PRO B O 1
ATOM 2036 N N . GLU B 1 88 ? 10.797 8.086 12.594 1 97.31 88 GLU B N 1
ATOM 2037 C CA . GLU B 1 88 ? 11.883 9.031 12.336 1 97.31 88 GLU B CA 1
ATOM 2038 C C . GLU B 1 88 ? 12.828 8.5 11.258 1 97.31 88 GLU B C 1
ATOM 2040 O O . GLU B 1 88 ? 13.414 9.281 10.508 1 97.31 88 GLU B O 1
ATOM 2045 N N . ARG B 1 89 ? 12.938 7.203 11.219 1 96.75 89 ARG B N 1
ATOM 2046 C CA . ARG B 1 89 ? 13.836 6.59 10.25 1 96.75 89 ARG B CA 1
ATOM 2047 C C . ARG B 1 89 ? 13.305 6.758 8.828 1 96.75 89 ARG B C 1
ATOM 2049 O O . ARG B 1 89 ? 14.078 6.723 7.871 1 96.75 89 ARG B O 1
ATOM 2056 N N . LEU B 1 90 ? 11.992 6.969 8.695 1 96.75 90 LEU B N 1
ATOM 2057 C CA . LEU B 1 90 ? 11.391 7.094 7.371 1 96.75 90 LEU B CA 1
ATOM 2058 C C . LEU B 1 90 ? 11.258 8.562 6.969 1 96.75 90 LEU B C 1
ATOM 2060 O O . LEU B 1 90 ? 11.016 8.867 5.801 1 96.75 90 LEU B O 1
ATOM 2064 N N . ARG B 1 91 ? 11.305 9.453 7.91 1 95.19 91 ARG B N 1
ATOM 2065 C CA . ARG B 1 91 ? 11.461 10.891 7.715 1 95.19 91 ARG B CA 1
ATOM 2066 C C . ARG B 1 91 ? 10.242 11.484 7.02 1 95.19 91 ARG B C 1
ATOM 2068 O O . ARG B 1 91 ? 10.375 12.422 6.227 1 95.19 91 ARG B O 1
ATOM 2075 N N . ARG B 1 92 ? 9.07 10.883 7.113 1 96.44 92 ARG B N 1
ATOM 2076 C CA . ARG B 1 92 ? 7.816 11.5 6.711 1 96.44 92 ARG B CA 1
ATOM 2077 C C . ARG B 1 92 ? 7.227 12.336 7.844 1 96.44 92 ARG B C 1
ATOM 2079 O O . ARG B 1 92 ? 7.324 11.969 9.016 1 96.44 92 ARG B O 1
ATOM 2086 N N . ASN B 1 93 ? 6.582 13.367 7.527 1 97.06 93 ASN B N 1
ATOM 2087 C CA . ASN B 1 93 ? 6.191 14.383 8.5 1 97.06 93 ASN B CA 1
ATOM 2088 C C . ASN B 1 93 ? 5.07 13.891 9.406 1 97.06 93 ASN B C 1
ATOM 2090 O O . ASN B 1 93 ? 5.141 14.039 10.625 1 97.06 93 ASN B O 1
ATOM 2094 N N . LEU B 1 94 ? 3.986 13.414 8.812 1 98.81 94 LEU B N 1
ATOM 2095 C CA . LEU B 1 94 ? 2.807 13.039 9.578 1 98.81 94 LEU B CA 1
ATOM 2096 C C . LEU B 1 94 ? 2.561 11.539 9.492 1 98.81 94 LEU B C 1
ATOM 2098 O O . LEU B 1 94 ? 2.438 10.984 8.398 1 98.81 94 LEU B O 1
ATOM 2102 N N . VAL B 1 95 ? 2.512 10.883 10.641 1 98.88 95 VAL B N 1
ATOM 2103 C CA . VAL B 1 95 ? 2.178 9.461 10.727 1 98.88 95 VAL B CA 1
ATOM 2104 C C . VAL B 1 95 ? 0.696 9.297 11.062 1 98.88 95 VAL B C 1
ATOM 2106 O O . VAL B 1 95 ? 0.245 9.703 12.133 1 98.88 95 VAL B O 1
ATOM 2109 N N . ILE B 1 96 ? -0.022 8.711 10.141 1 98.81 96 ILE B N 1
ATOM 2110 C CA . ILE B 1 96 ? -1.477 8.656 10.234 1 98.81 96 ILE B CA 1
ATOM 2111 C C . ILE B 1 96 ? -1.933 7.207 10.391 1 98.81 96 ILE B C 1
ATOM 2113 O O . ILE B 1 96 ? -1.421 6.312 9.719 1 98.81 96 ILE B O 1
ATOM 2117 N N . SER B 1 97 ? -2.896 6.957 11.297 1 98.56 97 SER B N 1
ATOM 2118 C CA . SER B 1 97 ? -3.514 5.641 11.438 1 98.56 97 SER B CA 1
ATOM 2119 C C . SER B 1 97 ? -5.027 5.723 11.273 1 98.56 97 SER B C 1
ATOM 2121 O O . SER B 1 97 ? -5.605 6.812 11.289 1 98.56 97 SER B O 1
ATOM 2123 N N . GLY B 1 98 ? -5.641 4.566 11.039 1 97.38 98 GLY B N 1
ATOM 2124 C CA . GLY B 1 98 ? -7.082 4.426 11.133 1 97.38 98 GLY B CA 1
ATOM 2125 C C . GLY B 1 98 ? -7.793 4.68 9.812 1 97.38 98 GLY B C 1
ATOM 2126 O O . GLY B 1 98 ? -8.969 4.344 9.664 1 97.38 98 GLY B O 1
ATOM 2127 N N . ILE B 1 99 ? -7.09 5.312 8.906 1 96.56 99 ILE B N 1
ATOM 2128 C CA . ILE B 1 99 ? -7.629 5.523 7.566 1 96.56 99 ILE B CA 1
ATOM 2129 C C . ILE B 1 99 ? -6.57 5.184 6.523 1 96.56 99 ILE B C 1
ATOM 2131 O O . ILE B 1 99 ? -5.375 5.387 6.754 1 96.56 99 ILE B O 1
ATOM 2135 N N . ASN B 1 100 ? -6.992 4.672 5.426 1 98 100 ASN B N 1
ATOM 2136 C CA . ASN B 1 100 ? -6.082 4.34 4.336 1 98 100 ASN B CA 1
ATOM 2137 C C . ASN B 1 100 ? -5.512 5.594 3.68 1 98 100 ASN B C 1
ATOM 2139 O O . ASN B 1 100 ? -6.195 6.254 2.895 1 98 100 ASN B O 1
ATOM 2143 N N . VAL B 1 101 ? -4.25 5.902 3.9 1 98.25 101 VAL B N 1
ATOM 2144 C CA . VAL B 1 101 ? -3.592 7.113 3.42 1 98.25 101 VAL B CA 1
ATOM 2145 C C . VAL B 1 101 ? -3.586 7.129 1.894 1 98.25 101 VAL B C 1
ATOM 2147 O O . VAL B 1 101 ? -3.758 8.18 1.277 1 98.25 101 VAL B O 1
ATOM 2150 N N . ALA B 1 102 ? -3.443 5.977 1.249 1 97.31 102 ALA B N 1
ATOM 2151 C CA . ALA B 1 102 ? -3.412 5.883 -0.208 1 97.31 102 ALA B CA 1
ATOM 2152 C C . ALA B 1 102 ? -4.742 6.32 -0.815 1 97.31 102 ALA B C 1
ATOM 2154 O O . ALA B 1 102 ? -4.801 6.699 -1.988 1 97.31 102 ALA B O 1
ATOM 2155 N N . ALA B 1 103 ? -5.777 6.297 -0.043 1 97.06 103 ALA B N 1
ATOM 2156 C CA . ALA B 1 103 ? -7.113 6.621 -0.534 1 97.06 103 ALA B CA 1
ATOM 2157 C C . ALA B 1 103 ? -7.449 8.086 -0.281 1 97.06 103 ALA B C 1
ATOM 2159 O O . ALA B 1 103 ? -8.508 8.57 -0.688 1 97.06 103 ALA B O 1
ATOM 2160 N N . MET B 1 104 ? -6.551 8.789 0.326 1 96.69 104 MET B N 1
ATOM 2161 C CA . MET B 1 104 ? -6.832 10.164 0.717 1 96.69 104 MET B CA 1
ATOM 2162 C C . MET B 1 104 ? -6.727 11.102 -0.481 1 96.69 104 MET B C 1
ATOM 2164 O O . MET B 1 104 ? -7.168 12.25 -0.418 1 96.69 104 MET B O 1
ATOM 2168 N N . HIS B 1 105 ? -6.117 10.594 -1.532 1 94.31 105 HIS B N 1
ATOM 2169 C CA . HIS B 1 105 ? -6.016 11.391 -2.752 1 94.31 105 HIS B CA 1
ATOM 2170 C C . HIS B 1 105 ? -7.258 11.219 -3.623 1 94.31 105 HIS B C 1
ATOM 2172 O O . HIS B 1 105 ? -7.734 10.094 -3.818 1 94.31 105 HIS B O 1
ATOM 2178 N N . SER B 1 106 ? -7.703 12.305 -4.16 1 91 106 SER B N 1
ATOM 2179 C CA . SER B 1 106 ? -8.859 12.25 -5.051 1 91 106 SER B CA 1
ATOM 2180 C C . SER B 1 106 ? -8.5 11.578 -6.371 1 91 106 SER B C 1
ATOM 2182 O O . SER B 1 106 ? -7.418 11.805 -6.918 1 91 106 SER B O 1
ATOM 2184 N N . LEU B 1 107 ? -9.406 10.797 -6.887 1 89.12 107 LEU B N 1
ATOM 2185 C CA . LEU B 1 107 ? -9.211 10.156 -8.18 1 89.12 107 LEU B CA 1
ATOM 2186 C C . LEU B 1 107 ? -9.719 11.055 -9.312 1 89.12 107 LEU B C 1
ATOM 2188 O O . LEU B 1 107 ? -9.508 10.75 -10.484 1 89.12 107 LEU B O 1
ATOM 2192 N N . PHE B 1 108 ? -10.391 12.164 -8.906 1 87.69 108 PHE B N 1
ATOM 2193 C CA . PHE B 1 108 ? -11 13.047 -9.891 1 87.69 108 PHE B CA 1
ATOM 2194 C C . PHE B 1 108 ? -10.352 14.43 -9.867 1 87.69 108 PHE B C 1
ATOM 2196 O O . PHE B 1 108 ? -10.297 15.07 -8.812 1 87.69 108 PHE B O 1
ATOM 2203 N N . ARG B 1 109 ? -9.984 14.805 -11.039 1 81.69 109 ARG B N 1
ATOM 2204 C CA . ARG B 1 109 ? -9.297 16.094 -11.148 1 81.69 109 ARG B CA 1
ATOM 2205 C C . ARG B 1 109 ? -10.195 17.234 -10.68 1 81.69 109 ARG B C 1
ATOM 2207 O O . ARG B 1 109 ? -9.711 18.219 -10.117 1 81.69 109 ARG B O 1
ATOM 2214 N N . GLN B 1 110 ? -11.516 17.031 -10.859 1 81.62 110 GLN B N 1
ATOM 2215 C CA . GLN B 1 110 ? -12.445 18.125 -10.586 1 81.62 110 GLN B CA 1
ATOM 2216 C C . GLN B 1 110 ? -12.945 18.078 -9.141 1 81.62 110 GLN B C 1
ATOM 2218 O O . GLN B 1 110 ? -13.75 18.922 -8.727 1 81.62 110 GLN B O 1
ATOM 2223 N N . GLU B 1 111 ? -12.516 17.094 -8.438 1 84.44 111 GLU B N 1
ATOM 2224 C CA . GLU B 1 111 ? -12.93 16.969 -7.043 1 84.44 111 GLU B CA 1
ATOM 2225 C C . GLU B 1 111 ? -11.734 17.016 -6.098 1 84.44 111 GLU B C 1
ATOM 2227 O O . GLU B 1 111 ? -10.828 16.188 -6.191 1 84.44 111 GLU B O 1
ATOM 2232 N N . ARG B 1 112 ? -11.797 17.969 -5.281 1 87.25 112 ARG B N 1
ATOM 2233 C CA . ARG B 1 112 ? -10.75 18.125 -4.281 1 87.25 112 ARG B CA 1
ATOM 2234 C C . ARG B 1 112 ? -11.125 17.438 -2.975 1 87.25 112 ARG B C 1
ATOM 2236 O O . ARG B 1 112 ? -12.211 17.672 -2.438 1 87.25 112 ARG B O 1
ATOM 2243 N N . PHE B 1 113 ? -10.273 16.547 -2.531 1 92 113 PHE B N 1
ATOM 2244 C CA . PHE B 1 113 ? -10.414 15.969 -1.198 1 92 113 PHE B CA 1
ATOM 2245 C C . PHE B 1 113 ? -9.648 16.781 -0.169 1 92 113 PHE B C 1
ATOM 2247 O O . PHE B 1 113 ? -8.414 16.844 -0.2 1 92 113 PHE B O 1
ATOM 2254 N N . VAL B 1 114 ? -10.398 17.469 0.661 1 95.44 114 VAL B N 1
ATOM 2255 C CA . VAL B 1 114 ? -9.789 18.234 1.742 1 95.44 114 VAL B CA 1
ATOM 2256 C C . VAL B 1 114 ? -9.961 17.484 3.064 1 95.44 114 VAL B C 1
ATOM 2258 O O . VAL B 1 114 ? -11.078 17.125 3.436 1 95.44 114 VAL B O 1
ATOM 2261 N N . TRP B 1 115 ? -8.859 17.312 3.736 1 97.56 115 TRP B N 1
ATOM 2262 C CA . TRP B 1 115 ? -8.859 16.578 4.996 1 97.56 115 TRP B CA 1
ATOM 2263 C C . TRP B 1 115 ? -8.562 17.5 6.168 1 97.56 115 TRP B C 1
ATOM 2265 O O . TRP B 1 115 ? -7.582 18.25 6.145 1 97.56 115 TRP B O 1
ATOM 2275 N N . ARG B 1 116 ? -9.367 17.406 7.152 1 98 116 ARG B N 1
ATOM 2276 C CA . ARG B 1 116 ? -9.148 18.156 8.391 1 98 116 ARG B CA 1
ATOM 2277 C C . ARG B 1 116 ? -8.32 17.328 9.375 1 98 116 ARG B C 1
ATOM 2279 O O . ARG B 1 116 ? -8.578 16.141 9.578 1 98 116 ARG B O 1
ATOM 2286 N N . ILE B 1 117 ? -7.336 17.938 9.938 1 98.62 117 ILE B N 1
ATOM 2287 C CA . ILE B 1 117 ? -6.559 17.359 11.023 1 98.62 117 ILE B CA 1
ATOM 2288 C C . ILE B 1 117 ? -6.656 18.25 12.258 1 98.62 117 ILE B C 1
ATOM 2290 O O . ILE B 1 117 ? -6.184 19.391 12.258 1 98.62 117 ILE B O 1
ATOM 2294 N N . GLY B 1 118 ? -7.176 17.625 13.312 1 98.19 118 GLY B N 1
ATOM 2295 C CA . GLY B 1 118 ? -7.406 18.438 14.5 1 98.19 118 GLY B CA 1
ATOM 2296 C C . GLY B 1 118 ? -8.469 19.5 14.297 1 98.19 118 GLY B C 1
ATOM 2297 O O . GLY B 1 118 ? -9.508 19.234 13.688 1 98.19 118 GLY B O 1
ATOM 2298 N N . GLU B 1 119 ? -8.203 20.672 14.82 1 95.88 119 GLU B N 1
ATOM 2299 C CA . GLU B 1 119 ? -9.242 21.703 14.875 1 95.88 119 GLU B CA 1
ATOM 2300 C C . GLU B 1 119 ? -9.203 22.594 13.633 1 95.88 119 GLU B C 1
ATOM 2302 O O . GLU B 1 119 ? -10.25 22.984 13.109 1 95.88 119 GLU B O 1
ATOM 2307 N N . SER B 1 120 ? -7.992 22.844 13.125 1 95.5 120 SER B N 1
ATOM 2308 C CA . SER B 1 120 ? -7.957 23.969 12.195 1 95.5 120 SER B CA 1
ATOM 2309 C C . SER B 1 120 ? -7.211 23.609 10.914 1 95.5 120 SER B C 1
ATOM 2311 O O . SER B 1 120 ? -7.457 24.203 9.859 1 95.5 120 SER B O 1
ATOM 2313 N N . VAL B 1 121 ? -6.367 22.672 10.922 1 98.19 121 VAL B N 1
ATOM 2314 C CA . VAL B 1 121 ? -5.504 22.406 9.773 1 98.19 121 VAL B CA 1
ATOM 2315 C C . VAL B 1 121 ? -6.273 21.625 8.711 1 98.19 121 VAL B C 1
ATOM 2317 O O . VAL B 1 121 ? -7 20.688 9.031 1 98.19 121 VAL B O 1
ATOM 2320 N N . ARG B 1 122 ? -6.184 22.109 7.484 1 97.75 122 ARG B N 1
ATOM 2321 C CA . ARG B 1 122 ? -6.73 21.40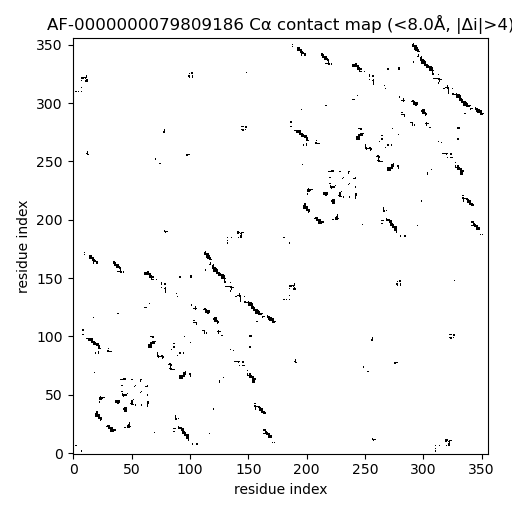6 6.32 1 97.75 122 ARG B CA 1
ATOM 2322 C C . ARG B 1 122 ? -5.641 21.094 5.305 1 97.75 122 ARG B C 1
ATOM 2324 O O . ARG B 1 122 ? -4.812 21.953 4.992 1 97.75 122 ARG B O 1
ATOM 2331 N N . ILE B 1 123 ? -5.68 19.844 4.816 1 96.38 123 ILE B N 1
ATOM 2332 C CA . ILE B 1 123 ? -4.676 19.484 3.826 1 96.38 1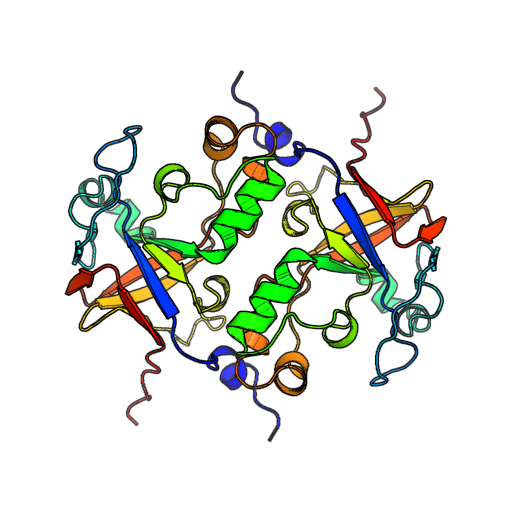23 ILE B CA 1
ATOM 2333 C C . ILE B 1 123 ? -5.355 18.828 2.621 1 96.38 123 ILE B C 1
ATOM 2335 O O . ILE B 1 123 ? -6.492 18.375 2.717 1 96.38 123 ILE B O 1
ATOM 2339 N N . GLU B 1 124 ? -4.676 18.891 1.522 1 95.25 124 GLU B N 1
ATOM 2340 C CA . GLU B 1 124 ? -5.023 18.156 0.312 1 95.25 124 GLU B CA 1
ATOM 2341 C C . GLU B 1 124 ? -3.879 17.25 -0.122 1 95.25 124 GLU B C 1
ATOM 2343 O O . GLU B 1 124 ? -2.77 17.719 -0.389 1 95.25 124 GLU B O 1
ATOM 2348 N N . VAL B 1 125 ? -4.195 15.961 -0.122 1 95.69 125 VAL B N 1
ATOM 2349 C CA . VAL B 1 125 ? -3.188 15 -0.574 1 95.69 125 VAL B CA 1
ATOM 2350 C C . VAL B 1 125 ? -2.994 15.133 -2.084 1 95.69 125 VAL B C 1
ATOM 2352 O O . VAL B 1 125 ? -3.967 15.156 -2.842 1 95.69 125 VAL B O 1
ATOM 2355 N N . THR B 1 126 ? -1.718 15.188 -2.535 1 93.19 126 THR B N 1
ATOM 2356 C CA . THR B 1 126 ? -1.434 15.531 -3.924 1 93.19 126 THR B CA 1
ATOM 2357 C C . THR B 1 126 ? -0.956 14.305 -4.699 1 93.19 126 THR B C 1
ATOM 2359 O O . THR B 1 126 ? -0.996 14.289 -5.93 1 93.19 126 THR B O 1
ATOM 2362 N N . GLY B 1 127 ? -0.463 13.281 -4.07 1 93.25 127 GLY B N 1
ATOM 2363 C CA . GLY B 1 127 ? -0.012 12.078 -4.742 1 93.25 127 GLY B CA 1
ATOM 2364 C C . GLY B 1 127 ? 0.861 11.195 -3.865 1 93.25 127 GLY B C 1
ATOM 2365 O O . GLY B 1 127 ? 1.028 11.469 -2.676 1 93.25 127 GLY B O 1
ATOM 2366 N N . PRO B 1 128 ? 1.351 10.125 -4.469 1 95.31 128 PRO B N 1
ATOM 2367 C CA . PRO B 1 128 ? 2.205 9.203 -3.711 1 95.31 128 PRO B CA 1
ATOM 2368 C C . PRO B 1 128 ? 3.576 9.797 -3.396 1 95.31 128 PRO B C 1
ATOM 2370 O O . PRO B 1 128 ? 4.016 10.734 -4.07 1 95.31 128 PRO B O 1
ATOM 2373 N N . CYS B 1 129 ? 4.18 9.328 -2.41 1 95.38 129 CYS B N 1
ATOM 2374 C CA . CYS B 1 129 ? 5.555 9.641 -2.031 1 95.38 129 CYS B CA 1
ATOM 2375 C C . CYS B 1 129 ? 6.449 8.414 -2.174 1 95.38 129 CYS B C 1
ATOM 2377 O O . CYS B 1 129 ? 6.602 7.637 -1.229 1 95.38 129 CYS B O 1
ATOM 2379 N N . PRO B 1 130 ? 7.047 8.219 -3.318 1 94.56 130 PRO B N 1
ATOM 2380 C CA . PRO B 1 130 ? 7.879 7.031 -3.531 1 94.56 130 PRO B CA 1
ATOM 2381 C C . PRO B 1 130 ? 9.141 7.035 -2.674 1 94.56 130 PRO B C 1
ATOM 2383 O O . PRO B 1 130 ? 9.57 8.094 -2.199 1 94.56 130 PRO B O 1
ATOM 2386 N N . PRO B 1 131 ? 9.641 5.809 -2.459 1 94.62 131 PRO B N 1
ATOM 2387 C CA . PRO B 1 131 ? 10.891 5.738 -1.69 1 94.62 131 PRO B CA 1
ATOM 2388 C C . PRO B 1 131 ? 12.086 6.285 -2.461 1 94.62 131 PRO B C 1
ATOM 2390 O O . PRO B 1 131 ? 12.102 6.262 -3.695 1 94.62 131 PRO B O 1
ATOM 2393 N N . CYS B 1 132 ? 13 6.766 -1.699 1 91.69 132 CYS B N 1
ATOM 2394 C CA . CYS B 1 132 ? 14.273 7.141 -2.295 1 91.69 132 CYS B CA 1
ATOM 2395 C C . CYS B 1 132 ? 15.352 6.109 -1.976 1 91.69 132 CYS B C 1
ATOM 2397 O O . CYS B 1 132 ? 15.117 5.176 -1.207 1 91.69 132 CYS B O 1
ATOM 2399 N N . SER B 1 133 ? 16.484 6.297 -2.555 1 90.25 133 SER B N 1
ATOM 2400 C CA . SER B 1 133 ? 17.562 5.336 -2.422 1 90.25 133 SER B CA 1
ATOM 2401 C C . SER B 1 133 ? 18.078 5.273 -0.987 1 90.25 133 SER B C 1
ATOM 2403 O O . SER B 1 133 ? 18.656 4.27 -0.571 1 90.25 133 SER B O 1
ATOM 2405 N N . ARG B 1 134 ? 17.922 6.281 -0.258 1 89.12 134 ARG B N 1
ATOM 2406 C CA . ARG B 1 134 ? 18.391 6.332 1.119 1 89.12 134 ARG B CA 1
ATOM 2407 C C . ARG B 1 134 ? 17.734 5.258 1.973 1 89.12 134 ARG B C 1
ATOM 2409 O O . ARG B 1 134 ? 18.234 4.906 3.041 1 89.12 134 ARG B O 1
ATOM 2416 N N . MET B 1 135 ? 16.562 4.801 1.533 1 93.12 135 MET B N 1
ATOM 2417 C CA . MET B 1 135 ? 15.836 3.811 2.324 1 93.12 135 MET B CA 1
ATOM 2418 C C . MET B 1 135 ? 16.609 2.496 2.391 1 93.12 135 MET B C 1
ATOM 2420 O O . MET B 1 135 ? 16.516 1.771 3.383 1 93.12 135 MET B O 1
ATOM 2424 N N . GLU B 1 136 ? 17.359 2.186 1.391 1 93.12 136 GLU B N 1
ATOM 2425 C CA . GLU B 1 136 ? 18.219 1.007 1.442 1 93.12 136 GLU B CA 1
ATOM 2426 C C . GLU B 1 136 ? 19.328 1.179 2.477 1 93.12 136 GLU B C 1
ATOM 2428 O O . GLU B 1 136 ? 19.625 0.253 3.234 1 93.12 136 GLU B O 1
ATOM 2433 N N . ASP B 1 137 ? 19.906 2.334 2.494 1 91.56 137 ASP B N 1
ATOM 2434 C CA . ASP B 1 137 ? 20.953 2.631 3.463 1 91.56 137 ASP B CA 1
ATOM 2435 C C . ASP B 1 137 ? 20.406 2.611 4.891 1 91.56 137 ASP B C 1
ATOM 2437 O O . ASP B 1 137 ? 21.047 2.082 5.797 1 91.56 137 ASP B O 1
ATOM 2441 N N . GLU B 1 138 ? 19.25 3.121 5.043 1 93.31 138 GLU B N 1
ATOM 2442 C CA . GLU B 1 138 ? 18.641 3.314 6.359 1 93.31 138 GLU B CA 1
ATOM 2443 C C . GLU B 1 138 ? 18.109 2 6.922 1 93.31 138 GLU B C 1
ATOM 2445 O O . GLU B 1 138 ? 18.266 1.725 8.117 1 93.31 138 GLU B O 1
ATOM 2450 N N . LEU B 1 139 ? 17.516 1.151 6.07 1 95.88 139 LEU B N 1
ATOM 2451 C CA . LEU B 1 139 ? 16.766 0.001 6.562 1 95.88 139 LEU B CA 1
ATOM 2452 C C . LEU B 1 139 ? 17.5 -1.3 6.242 1 95.88 139 LEU B C 1
ATOM 2454 O O . LEU B 1 139 ? 17.109 -2.367 6.727 1 95.88 139 LEU B O 1
ATOM 2458 N N . GLY B 1 140 ? 18.562 -1.229 5.406 1 93.44 140 GLY B N 1
ATOM 2459 C CA . GLY B 1 140 ? 19.266 -2.434 4.988 1 93.44 140 GLY B CA 1
ATOM 2460 C C . GLY B 1 140 ? 18.719 -3.033 3.709 1 93.44 140 GLY B C 1
ATOM 2461 O O . GLY B 1 140 ? 17.969 -2.377 2.982 1 93.44 140 GLY B O 1
ATOM 2462 N N . GLU B 1 141 ? 19.141 -4.289 3.461 1 92.31 141 GLU B N 1
ATOM 2463 C CA . GLU B 1 141 ? 18.781 -4.977 2.225 1 92.31 141 GLU B CA 1
ATOM 2464 C C . GLU B 1 141 ? 17.266 -5.062 2.055 1 92.31 141 GLU B C 1
ATOM 2466 O O . GLU B 1 141 ? 16.562 -5.527 2.951 1 92.31 141 GLU B O 1
ATOM 2471 N N . GLY B 1 142 ? 16.812 -4.543 0.887 1 94.75 142 GLY B N 1
ATOM 2472 C CA . GLY B 1 142 ? 15.398 -4.605 0.569 1 94.75 142 GLY B CA 1
ATOM 2473 C C . GLY B 1 142 ? 14.625 -3.395 1.055 1 94.75 142 GLY B C 1
ATOM 2474 O O . GLY B 1 142 ? 13.406 -3.316 0.875 1 94.75 142 GLY B O 1
ATOM 2475 N N . GLY B 1 143 ? 15.352 -2.49 1.728 1 96.69 143 GLY B N 1
ATOM 2476 C CA . GLY B 1 143 ? 14.688 -1.32 2.277 1 96.69 143 GLY B CA 1
ATOM 2477 C C . GLY B 1 143 ? 13.938 -0.512 1.233 1 96.69 143 GLY B C 1
ATOM 2478 O O . GLY B 1 143 ? 12.828 -0.043 1.48 1 96.69 143 GLY B O 1
ATOM 2479 N N . TYR B 1 144 ? 14.523 -0.365 0.06 1 96.44 144 TYR B N 1
ATOM 2480 C CA . TYR B 1 144 ? 13.875 0.343 -1.038 1 96.44 144 TYR B CA 1
ATOM 2481 C C . TYR B 1 144 ? 12.617 -0.384 -1.485 1 96.44 144 TYR B C 1
ATOM 2483 O O . TYR B 1 144 ? 11.539 0.219 -1.571 1 96.44 144 TYR B O 1
ATOM 2491 N N . ALA B 1 145 ? 12.695 -1.627 -1.702 1 95.88 145 ALA B N 1
ATOM 2492 C CA . ALA B 1 145 ? 11.578 -2.447 -2.166 1 95.88 145 ALA B CA 1
ATOM 2493 C C . ALA B 1 145 ? 10.461 -2.484 -1.132 1 95.88 145 ALA B C 1
ATOM 2495 O O . ALA B 1 145 ? 9.281 -2.502 -1.487 1 95.88 145 ALA B O 1
ATOM 2496 N N . ALA B 1 146 ? 10.836 -2.482 0.138 1 97.19 146 ALA B N 1
ATOM 2497 C CA . ALA B 1 146 ? 9.859 -2.57 1.22 1 97.19 146 ALA B CA 1
ATOM 2498 C C . ALA B 1 146 ? 8.93 -1.357 1.222 1 97.19 146 ALA B C 1
ATOM 2500 O O . ALA B 1 146 ? 7.77 -1.455 1.631 1 97.19 146 ALA B O 1
ATOM 2501 N N . LEU B 1 147 ? 9.406 -0.243 0.684 1 97.75 147 LEU B N 1
ATOM 2502 C CA . LEU B 1 147 ? 8.625 0.985 0.759 1 97.75 147 LEU B CA 1
ATOM 2503 C C . LEU B 1 147 ? 7.887 1.238 -0.55 1 97.75 147 LEU B C 1
ATOM 2505 O O . LEU B 1 147 ? 7.086 2.172 -0.646 1 97.75 147 LEU B O 1
ATOM 2509 N N . ARG B 1 148 ? 8.148 0.46 -1.587 1 97 148 ARG B N 1
ATOM 2510 C CA . ARG B 1 148 ? 7.402 0.639 -2.832 1 97 148 ARG B CA 1
ATOM 2511 C C . ARG B 1 148 ? 5.91 0.407 -2.617 1 97 148 ARG B C 1
ATOM 2513 O O . ARG B 1 148 ? 5.504 -0.654 -2.139 1 97 148 ARG B O 1
ATOM 2520 N N . GLY B 1 149 ? 5.188 1.465 -2.988 1 96.94 149 GLY B N 1
ATOM 2521 C CA . GLY B 1 149 ? 3.754 1.398 -2.754 1 96.94 149 GLY B CA 1
ATOM 2522 C C . GLY B 1 149 ? 3.371 1.685 -1.313 1 96.94 149 GLY B C 1
ATOM 2523 O O . GLY B 1 149 ? 2.186 1.741 -0.98 1 96.94 149 GLY B O 1
ATOM 2524 N N . HIS B 1 150 ? 4.34 1.921 -0.44 1 98.31 150 HIS B N 1
ATOM 2525 C CA . HIS B 1 150 ? 4.102 2.098 0.989 1 98.31 150 HIS B CA 1
ATOM 2526 C C . HIS B 1 150 ? 4.875 3.295 1.531 1 98.31 150 HIS B C 1
ATOM 2528 O O . HIS B 1 150 ? 5.125 3.387 2.736 1 98.31 150 HIS B O 1
ATOM 2534 N N . GLY B 1 151 ? 5.301 4.137 0.659 1 97.5 151 GLY B N 1
ATOM 2535 C CA . GLY B 1 151 ? 6.098 5.293 1.041 1 97.5 151 GLY B CA 1
ATOM 2536 C C . GLY B 1 151 ? 5.262 6.438 1.581 1 97.5 151 GLY B C 1
ATOM 2537 O O . GLY B 1 151 ? 5.805 7.422 2.094 1 97.5 151 GLY B O 1
ATOM 2538 N N . GLY B 1 152 ? 3.988 6.305 1.429 1 97.75 152 GLY B N 1
ATOM 2539 C CA . GLY B 1 152 ? 3.104 7.359 1.902 1 97.75 152 GLY B CA 1
ATOM 2540 C C . GLY B 1 152 ? 2.66 8.305 0.803 1 97.75 152 GLY B C 1
ATOM 2541 O O . GLY B 1 152 ? 2.404 7.879 -0.324 1 97.75 152 GLY B O 1
ATOM 2542 N N . ALA B 1 153 ? 2.455 9.578 1.188 1 97.31 153 ALA B N 1
ATOM 2543 C CA . ALA B 1 153 ? 1.896 10.555 0.259 1 97.31 153 ALA B CA 1
ATOM 2544 C C . ALA B 1 153 ? 2.453 11.953 0.53 1 97.31 153 ALA B C 1
ATOM 2546 O O . ALA B 1 153 ? 3.061 12.188 1.576 1 97.31 153 ALA B O 1
ATOM 2547 N N . THR B 1 154 ? 2.256 12.773 -0.456 1 95.31 154 THR B N 1
ATOM 2548 C CA . THR B 1 154 ? 2.553 14.195 -0.306 1 95.31 154 THR B CA 1
ATOM 2549 C C . THR B 1 154 ? 1.265 15.016 -0.234 1 95.31 154 THR B C 1
ATOM 2551 O O . THR B 1 154 ? 0.208 14.555 -0.674 1 95.31 154 THR B O 1
ATOM 2554 N N . ALA B 1 155 ? 1.4 16.172 0.362 1 95.38 155 ALA B N 1
ATOM 2555 C CA . ALA B 1 155 ? 0.212 17.016 0.519 1 95.38 155 ALA B CA 1
ATOM 2556 C C . ALA B 1 155 ? 0.579 18.5 0.515 1 95.38 155 ALA B C 1
ATOM 2558 O O . ALA B 1 155 ? 1.741 18.859 0.716 1 95.38 155 ALA B O 1
ATOM 2559 N N . LEU B 1 156 ? -0.423 19.281 0.243 1 93.81 156 LEU B N 1
ATOM 2560 C CA . LEU B 1 156 ? -0.358 20.734 0.455 1 93.81 156 LEU B CA 1
ATOM 2561 C C . LEU B 1 156 ? -1.231 21.141 1.635 1 93.81 156 LEU B C 1
ATOM 2563 O O . LEU B 1 156 ? -2.166 20.422 2.002 1 93.81 156 LEU B O 1
ATOM 2567 N N . ILE B 1 157 ? -0.849 22.203 2.223 1 95.06 157 ILE B N 1
ATOM 2568 C CA . ILE B 1 157 ? -1.625 22.781 3.318 1 95.06 157 ILE B CA 1
ATOM 2569 C C . ILE B 1 157 ? -2.613 23.812 2.768 1 95.06 157 ILE B C 1
ATOM 2571 O O . ILE B 1 157 ? -2.209 24.844 2.225 1 95.06 157 ILE B O 1
ATOM 2575 N N . VAL B 1 158 ? -3.889 23.531 2.854 1 94.94 158 VAL B N 1
ATOM 2576 C CA . VAL B 1 158 ? -4.957 24.391 2.375 1 94.94 158 VAL B CA 1
ATOM 2577 C C . VAL B 1 158 ? -5.23 25.484 3.4 1 94.94 158 VAL B C 1
ATOM 2579 O O . VAL B 1 158 ? -5.387 26.656 3.043 1 94.94 158 VAL B O 1
ATOM 2582 N N . ALA B 1 159 ? -5.359 25.125 4.602 1 96.94 159 ALA B N 1
ATOM 2583 C CA . ALA B 1 159 ? -5.496 26.031 5.742 1 96.94 159 ALA B CA 1
ATOM 2584 C C . ALA B 1 159 ? -4.562 25.625 6.879 1 96.94 159 ALA B C 1
ATOM 2586 O O . ALA B 1 159 ? -4.465 24.453 7.223 1 96.94 159 ALA B O 1
ATOM 2587 N N . GLY B 1 160 ? -3.926 26.609 7.438 1 97 160 GLY B N 1
ATOM 2588 C CA . GLY B 1 160 ? -2.896 26.359 8.43 1 97 160 GLY B CA 1
ATOM 2589 C C . GLY B 1 160 ? -3.438 26.297 9.844 1 97 160 GLY B C 1
ATOM 2590 O O . GLY B 1 160 ? -4.648 26.375 10.055 1 97 160 GLY B O 1
ATOM 2591 N N . GLY B 1 161 ? -2.516 26.047 10.758 1 98.31 161 GLY B N 1
ATOM 2592 C CA . GLY B 1 161 ? -2.83 25.938 12.172 1 98.31 161 GLY B CA 1
ATOM 2593 C C . GLY B 1 161 ? -1.873 25.031 12.93 1 98.31 161 GLY B C 1
ATOM 2594 O O . GLY B 1 161 ? -0.757 24.781 12.469 1 98.31 161 GLY B O 1
ATOM 2595 N N . VAL B 1 162 ? -2.297 24.672 14.133 1 98.62 162 VAL B N 1
ATOM 2596 C CA . VAL B 1 162 ? -1.46 23.844 14.992 1 98.62 162 VAL B CA 1
ATOM 2597 C C . VAL B 1 162 ? -1.896 22.391 14.875 1 98.62 162 VAL B C 1
ATOM 2599 O O . VAL B 1 162 ? -3.086 22.078 14.969 1 98.62 162 VAL B O 1
ATOM 2602 N N . LEU B 1 163 ? -0.94 21.547 14.625 1 98.75 163 LEU B N 1
ATOM 2603 C CA . LEU B 1 163 ? -1.141 20.109 14.672 1 98.75 163 LEU B CA 1
ATOM 2604 C C . LEU B 1 163 ? -0.642 19.531 16 1 98.75 163 LEU B C 1
ATOM 2606 O O . LEU B 1 163 ? 0.405 19.953 16.5 1 98.75 163 LEU B O 1
ATOM 2610 N N . ARG B 1 164 ? -1.342 18.641 16.578 1 98.88 164 ARG B N 1
ATOM 2611 C CA . ARG B 1 164 ? -0.949 17.922 17.797 1 98.88 164 ARG B CA 1
ATOM 2612 C C . ARG B 1 164 ? -1.091 16.422 17.609 1 98.88 164 ARG B C 1
ATOM 2614 O O . ARG B 1 164 ? -2.061 15.953 17.016 1 98.88 164 ARG B O 1
ATOM 2621 N N . VAL B 1 165 ? -0.086 15.688 18.172 1 98.88 165 VAL B N 1
ATOM 2622 C CA . VAL B 1 165 ? -0.229 14.242 18.203 1 98.88 165 VAL B CA 1
ATOM 2623 C C . VAL B 1 165 ? -1.555 13.867 18.859 1 98.88 165 VAL B C 1
ATOM 2625 O O . VAL B 1 165 ? -1.91 14.406 19.906 1 98.88 165 VAL B O 1
ATOM 2628 N N . GLY B 1 166 ? -2.299 12.992 18.25 1 98.75 166 GLY B N 1
ATOM 2629 C CA . GLY B 1 166 ? -3.602 12.602 18.766 1 98.75 166 GLY B CA 1
ATOM 2630 C C . GLY B 1 166 ? -4.754 13.234 18.016 1 98.75 166 GLY B C 1
ATOM 2631 O O . GLY B 1 166 ? -5.902 12.797 18.141 1 98.75 166 GLY B O 1
ATOM 2632 N N . ASP B 1 167 ? -4.48 14.242 17.203 1 98.88 167 ASP B N 1
ATOM 2633 C CA . ASP B 1 167 ? -5.527 14.922 16.453 1 98.88 167 ASP B CA 1
ATOM 2634 C C . ASP B 1 167 ? -6.293 13.945 15.555 1 98.88 167 ASP B C 1
ATOM 2636 O O . ASP B 1 167 ? -5.703 13.023 14.992 1 98.88 167 ASP B O 1
ATOM 2640 N N . THR B 1 168 ? -7.562 14.172 15.438 1 98.75 168 THR B N 1
ATOM 2641 C CA . THR B 1 168 ? -8.406 13.406 14.531 1 98.75 168 THR B CA 1
ATOM 2642 C C . THR B 1 168 ? -8.188 13.836 13.086 1 98.75 168 THR B C 1
ATOM 2644 O O . THR B 1 168 ? -8 15.023 12.812 1 98.75 168 THR B O 1
ATOM 2647 N N . VAL B 1 169 ? -8.203 12.922 12.164 1 98.5 169 VAL B N 1
ATOM 2648 C CA . VAL B 1 169 ? -8.102 13.164 10.727 1 98.5 169 VAL B CA 1
ATOM 2649 C C . VAL B 1 169 ? -9.398 12.758 10.039 1 98.5 169 VAL B C 1
ATOM 2651 O O . VAL B 1 169 ? -9.836 11.609 10.141 1 98.5 169 VAL B O 1
ATOM 2654 N N . SER B 1 170 ? -10.039 13.688 9.312 1 97.31 170 SER B N 1
ATOM 2655 C CA . SER B 1 170 ? -11.328 13.375 8.695 1 97.31 170 SER B CA 1
ATOM 2656 C C . SER B 1 170 ? -11.492 14.117 7.371 1 97.31 170 SER B C 1
ATOM 2658 O O . SER B 1 170 ? -10.93 15.195 7.184 1 97.31 170 SER B O 1
ATOM 2660 N N . LEU B 1 171 ? -12.227 13.492 6.492 1 95.19 171 LEU B N 1
ATOM 2661 C CA . LEU B 1 171 ? -12.539 14.109 5.207 1 95.19 171 LEU B CA 1
ATOM 2662 C C . LEU B 1 171 ? -13.586 15.203 5.375 1 95.19 171 LEU B C 1
ATOM 2664 O O . LEU B 1 171 ? -14.594 15.008 6.059 1 95.19 171 LEU B O 1
ATOM 2668 N N . GLU B 1 172 ? -13.25 16.312 4.855 1 90.06 172 GLU B N 1
ATOM 2669 C CA . GLU B 1 172 ? -14.219 17.406 4.828 1 90.06 172 GLU B CA 1
ATOM 2670 C C . GLU B 1 172 ? -14.828 17.578 3.439 1 90.06 172 GLU B C 1
ATOM 2672 O O . GLU B 1 172 ? -14.117 17.859 2.475 1 90.06 172 GLU B O 1
ATOM 2677 N N . LEU B 1 173 ? -15.914 16.984 3.088 1 71.31 173 LEU B N 1
ATOM 2678 C CA . LEU B 1 173 ? -16.578 17.109 1.796 1 71.31 173 LEU B CA 1
ATOM 2679 C C . LEU B 1 173 ? -17.156 18.5 1.623 1 71.31 173 LEU B C 1
ATOM 2681 O O . LEU B 1 173 ? -17.781 19.047 2.541 1 71.31 173 LEU B O 1
ATOM 2685 N N . GLU B 1 174 ? -16.359 19.391 0.972 1 59.66 174 GLU B N 1
ATOM 2686 C CA . GLU B 1 174 ? -16.984 20.688 0.699 1 59.66 174 GLU B CA 1
ATOM 2687 C C . GLU B 1 174 ? -18.344 20.516 0.009 1 59.66 174 GLU B C 1
ATOM 2689 O O . GLU B 1 174 ? -18.438 19.812 -0.999 1 59.66 174 GLU B O 1
ATOM 2694 N N . THR B 1 175 ? -19.297 20.328 0.771 1 46.53 175 THR B N 1
ATOM 2695 C CA . THR B 1 175 ? -20.625 20.484 0.18 1 46.53 175 THR B CA 1
ATOM 2696 C C . THR B 1 175 ? -20.641 21.641 -0.817 1 46.53 175 THR B C 1
ATOM 2698 O O . THR B 1 175 ? -20.078 22.703 -0.545 1 46.53 175 THR B O 1
ATOM 2701 N N . ALA B 1 176 ? -20.562 21.359 -2.146 1 41.5 176 ALA B N 1
ATOM 2702 C CA . ALA B 1 176 ? -20.906 22.422 -3.072 1 41.5 176 ALA B CA 1
ATOM 2703 C C . ALA B 1 176 ? -22.016 23.312 -2.5 1 41.5 176 ALA B C 1
ATOM 2705 O O . ALA B 1 176 ? -23.094 22.828 -2.174 1 41.5 176 ALA B O 1
ATOM 2706 N N . VAL B 1 177 ? -21.797 24.312 -1.771 1 33.06 177 VAL B N 1
ATOM 2707 C CA . VAL B 1 177 ? -22.844 25.328 -1.635 1 33.06 177 VAL B CA 1
ATOM 2708 C C . VAL B 1 177 ? -23.406 25.656 -3.01 1 33.06 177 VAL B C 1
ATOM 2710 O O . VAL B 1 177 ? -22.672 26.078 -3.906 1 33.06 177 VAL B O 1
ATOM 2713 N N . GLY B 1 178 ? -24.406 24.828 -3.48 1 28.3 178 GLY B N 1
ATOM 2714 C CA . GLY B 1 178 ? -25.297 25.609 -4.324 1 28.3 178 GLY B CA 1
ATOM 2715 C C . GLY B 1 178 ? -25.797 26.875 -3.65 1 28.3 178 GLY B C 1
ATOM 2716 O O . GLY B 1 178 ? -25.844 26.953 -2.422 1 28.3 178 GLY B O 1
#

Nearest PDB structures (foldseek):
  1oru-assembly1_B  TM=7.618E-01  e=1.623E-10  Bacillus subtilis
  5yhh-assembly1_A  TM=7.568E-01  e=1.918E-06  Geobacillus stearothermophilus
  7p41-assembly1_D  TM=6.795E-01  e=3.534E-04  Homo sapiens
  6fw2-assembly1_A  TM=6.433E-01  e=4.257E-04  Homo sapiens
  8iau-assembly1_C  TM=5.477E-01  e=7.807E-01  Streptococcus pneumoniae R6

InterPro domains:
  IPR005302 Molybdenum cofactor sulfurase, C-terminal [PF03473] (61-169)
  IPR005302 Molybdenum cofactor sulfurase, C-terminal [PS51340] (32-172)
  IPR011037 Pyruvate kinase-like, insert domain superfamily [SSF50800] (13-172)
  IPR052716 MOSC domain-containing protein [PTHR36930] (7-172)

Secondary structure (DSSP, 8-state):
----HHHHTT--SS-EEEEEEEE--STTSPPEEESEEEEETTTEETT-HHHHT--HHHHTTT-SEEEEETTHHHHHHHHTTSSSPPHHHHT-SEEEESS-GGGSS-S-TT---EEEETTTEEEEEEEE----THHHHHH-TTHHHHHTTTS-EEEEEEE-EEEETT-EEEEE------/----HHHHTT--SS-EEEEEEEE--STTSPPEEESEEEEETTTEETT-HHHH---HHHHTTT-SEEEEETTHHHHHHHHTTSSSPPHHHHT-SEEEESS-GGGSS-S-TT---EEEETTTEEEEEEEE----THHHHHH-TTHHHHHTTTS-EEEEEEE-EEEETT-EEEEE------

Radius of gyration: 21.01 Å; Cα contacts (8 Å, |Δi|>4): 884; chains: 2; bounding box: 58×56×47 Å

Solvent-accessible surface area (backbone atoms only — not comparable to full-atom values): 18127 Å² total; per-residue (Å²): 128,84,72,46,71,75,54,41,63,71,32,61,36,77,55,22,30,29,73,39,35,35,35,34,64,40,90,94,44,77,38,43,76,47,62,60,44,46,36,38,55,79,36,15,42,65,68,21,37,69,29,73,56,48,42,72,69,46,62,68,58,48,55,42,42,34,33,28,45,46,76,48,28,47,50,38,11,53,26,37,76,43,67,60,48,59,64,43,80,69,65,39,30,36,28,32,33,56,48,52,61,69,33,49,39,54,93,40,94,91,44,80,43,37,32,34,35,49,88,53,22,26,32,31,45,65,43,77,30,74,58,53,74,61,37,29,73,72,54,34,65,14,24,34,25,38,21,36,86,59,40,32,27,22,17,30,47,75,35,43,37,60,45,44,55,66,25,46,30,40,79,45,78,75,67,75,77,123,127,84,72,46,71,73,54,41,63,71,33,62,37,77,53,23,30,30,72,39,33,34,35,33,63,40,89,93,42,77,38,43,78,48,64,61,44,47,35,37,54,80,38,16,42,64,68,21,38,71,28,69,54,59,44,70,69,48,64,68,55,48,54,42,42,34,32,28,46,46,77,47,27,46,52,40,10,53,26,36,75,43,68,60,48,59,61,43,80,70,65,38,29,35,27,31,32,54,48,53,61,69,34,50,38,55,92,42,94,91,45,80,42,36,33,33,36,48,87,52,23,26,32,30,46,65,44,76,27,74,59,52,75,62,36,28,73,73,53,33,66,13,24,34,25,39,22,36,84,58,40,34,26,21,18,33,48,74,36,43,36,60,44,44,53,66,23,46,30,42,80,43,77,73,68,75,78,122

Sequence (356 aa):
MSSTLRDLVRRFQGSGRLDAIVLRPDRLKDAVSVQEVSAEPGLGLIGDHRSLRLRRTDAQRHRELSLIQAEHLSLIGAWTGQAPIAPERLRRNLVISGINVAAMHSLFRQERFVWRIGESVRIEVTGPCPPCSRMEDELGEGGYAALRGHGGATALIVAGGVLRVGDTVSLELETAVGMSSTLRDLVRRFQGSGRLDAIVLRPDRLKDAVSVQEVSAEPGLGLIGDHRSLRLRRTDAQRHRELSLIQAEHLSLIGAWTGQAPIAPERLRRNLVISGINVAAMHSLFRQERFVWRIGESVRIEVTGPCPPCSRMEDELGEGGYAALRGHGGATALIVAGGVLRVGDTVSLELETAVG

pLDDT: mean 89.46, std 14.82, range [28.23, 98.88]

Foldseek 3Di:
DPQDPVRVLQDDDDWKFFAWFWAAQDPPDFIDTDFKFWQDFLQATPNHHSSVPSPPVVSVVQFSFFEFEQVLQQQLQVQLVHGRHDVRLLRGGTYMYDTDLQSQADPDPVAWWWKDWADWWIKTWDFADADDPCLCVSRPPCSNVSCGVGSGTGIGTPTIDMHGGGTIMHTDRPPPPD/DPQDPVRVLQDDDDWKFFAWFWAAQDPPDFIDTDFKFWQDFLQATPNHVSSVCSDPVVSVVQFSFFEFEQVLQQQLQVQLVHGRHDVRLLRGGTYMYDTDLQSQADPDPVFWWWKDWADWWIKTWDFADADDPCLCVSRPPCSNVSCGVGSGTGIGTPTIDMHGGGTIMHTDRPPPPD